Protein AF-A0A4R3ASU5-F1 (afdb_monomer)

Nearest PDB structures (foldseek):
  4d4z-assembly1_A  TM=3.242E-01  e=2.113E-02  Homo sapiens
  8jkt-assembly1_A  TM=4.543E-01  e=3.218E+00  Felis catus
  8uhe-assembly1_J  TM=1.693E-01  e=6.597E+00  Synechococcus sp. PCC 7335

Secondary structure (DSSP, 8-state):
----HHHHHHHHHHHHH-SS--HHHHHHHHHHHHHHHHHHHHHTHHHHHHHHHTT---SSHHHHHH--S--TTHHHHHHHHTTS---HHHHHHHHHHT-SGGGTTTSHHHHHHHHHHS-TT-HHHHHHHHHHHHHH--GGGHHHHHHHHH-GGGGGGGHHHHHHGGG---HHHHHHHHHGGG-TTTHHHHHHHHHHHT-STTHHHHHHGGG-SSHHHHHHHHHHHHHHH-

pLDDT: mean 96.99, std 2.67, range [71.12, 98.88]

Foldseek 3Di:
DPDALVRLVVLLVVLVPDPDADPVSVVVNVVSVVVNVVNLLVQCVVLCVVCVVVPNHDSALLVLLVDPDDDLVSLVSLLVCCVDDHDLVNNLSSLSSLLALSCAPPCLVVLLVVLVVDDLVPLVSLLSSLNSCLNHPDQVCCVSLLVLLPPCSSFLSNQSSLLSLLVYPDPVNLVSLLVCCVPPRRVLSSLQSCLSNLPPVNQVVLVVQCPPPDPSSVVSSVSSNVSNVD

Mean predicted aligned error: 3.32 Å

Radius of gyration: 20.62 Å; Cα contacts (8 Å, |Δi|>4): 270; chains: 1; bounding box: 46×42×56 Å

Structure (mmCIF, N/CA/C/O backbone):
data_AF-A0A4R3ASU5-F1
#
_entry.id   AF-A0A4R3ASU5-F1
#
loop_
_atom_site.group_PDB
_atom_site.id
_atom_site.type_symbol
_atom_site.label_atom_id
_atom_site.label_alt_id
_atom_site.label_comp_id
_atom_site.label_asym_id
_atom_site.label_entity_id
_atom_site.label_seq_id
_atom_site.pdbx_PDB_ins_code
_atom_site.Cartn_x
_atom_site.Cartn_y
_atom_site.Cartn_z
_atom_site.occupancy
_atom_site.B_iso_or_equiv
_atom_site.auth_seq_id
_atom_site.auth_comp_id
_atom_site.auth_asym_id
_atom_site.auth_atom_id
_atom_site.pdbx_PDB_model_num
ATOM 1 N N . MET A 1 1 ? -17.556 8.267 27.666 1.00 71.12 1 MET A N 1
ATOM 2 C CA . MET A 1 1 ? -17.741 9.369 26.694 1.00 71.12 1 MET A CA 1
ATOM 3 C C . MET A 1 1 ? -18.770 8.931 25.672 1.00 71.12 1 MET A C 1
ATOM 5 O O . MET A 1 1 ? -18.729 7.770 25.297 1.00 71.12 1 MET A O 1
ATOM 9 N N . ASN A 1 2 ? -19.677 9.818 25.261 1.00 84.94 2 ASN A N 1
ATOM 10 C CA . ASN A 1 2 ? -20.643 9.545 24.195 1.00 84.94 2 ASN A CA 1
ATOM 11 C C . ASN A 1 2 ? -20.177 10.255 22.916 1.00 84.94 2 ASN A C 1
ATOM 13 O O . ASN A 1 2 ? -20.694 11.314 22.583 1.00 84.94 2 ASN A O 1
ATOM 17 N N . LEU A 1 3 ? -19.108 9.738 22.309 1.00 92.19 3 LEU A N 1
ATOM 18 C CA . LEU A 1 3 ? -18.536 10.234 21.055 1.00 92.19 3 LEU A CA 1
ATOM 19 C C . LEU A 1 3 ? -18.593 9.099 20.037 1.00 92.19 3 LEU A C 1
ATOM 21 O O . LEU A 1 3 ? -18.323 7.952 20.399 1.00 92.19 3 LEU A O 1
ATOM 25 N N . ASN A 1 4 ? -18.926 9.409 18.788 1.00 93.88 4 ASN A N 1
ATOM 26 C CA . ASN A 1 4 ? -18.855 8.436 17.703 1.00 93.88 4 ASN A CA 1
ATOM 27 C C . ASN A 1 4 ? -17.401 8.221 17.237 1.00 93.88 4 ASN A C 1
ATOM 29 O O . ASN A 1 4 ? -16.480 8.938 17.635 1.00 93.88 4 ASN A O 1
ATOM 33 N N . ILE A 1 5 ? -17.191 7.229 16.371 1.00 95.31 5 ILE A N 1
ATOM 34 C CA . ILE A 1 5 ? -15.858 6.829 15.904 1.00 95.31 5 ILE A CA 1
ATOM 35 C C . ILE A 1 5 ? -15.082 7.967 15.218 1.00 95.31 5 ILE A C 1
ATOM 37 O O . ILE A 1 5 ? -13.875 8.099 15.424 1.00 95.31 5 ILE A O 1
ATOM 41 N N . HIS A 1 6 ? -15.768 8.830 14.461 1.00 94.06 6 HIS A N 1
ATOM 42 C CA . HIS A 1 6 ? -15.150 9.963 13.774 1.00 94.06 6 HIS A CA 1
ATOM 43 C C . HIS A 1 6 ? -14.724 11.049 14.769 1.00 94.06 6 HIS A C 1
ATOM 45 O O . HIS A 1 6 ? -13.584 11.508 14.732 1.00 94.06 6 HIS A O 1
ATOM 51 N N . GLU A 1 7 ? -15.597 11.398 15.714 1.00 96.12 7 GLU A N 1
ATOM 52 C CA . GLU A 1 7 ? -15.299 12.366 16.777 1.00 96.12 7 GLU A CA 1
ATOM 53 C C . GLU A 1 7 ? -14.137 11.898 17.664 1.00 96.12 7 GLU A C 1
ATOM 55 O O . GLU A 1 7 ? -13.258 12.687 18.020 1.00 96.12 7 GLU A O 1
ATOM 60 N N . LEU A 1 8 ? -14.098 10.601 17.989 1.00 96.94 8 LEU A N 1
ATOM 61 C CA . LEU A 1 8 ? -12.991 9.985 18.718 1.00 96.94 8 LEU A CA 1
ATOM 62 C C . LEU A 1 8 ? -11.677 10.082 17.933 1.00 96.94 8 LEU A C 1
ATOM 64 O O . LEU A 1 8 ? -10.653 10.442 18.514 1.00 96.94 8 LEU A O 1
ATOM 68 N N . ASN A 1 9 ? -11.696 9.800 16.626 1.00 95.69 9 ASN A N 1
ATOM 69 C CA . ASN A 1 9 ? -10.514 9.871 15.766 1.00 95.69 9 ASN A CA 1
ATOM 70 C C . ASN A 1 9 ? -9.975 11.304 15.642 1.00 95.69 9 ASN A C 1
ATOM 72 O O . ASN A 1 9 ? -8.773 11.519 15.799 1.00 95.69 9 ASN A O 1
ATOM 76 N N . GLU A 1 10 ? -10.840 12.295 15.419 1.00 95.31 10 GLU A N 1
ATOM 77 C CA . GLU A 1 10 ? -10.415 13.697 15.305 1.00 95.31 10 GLU A CA 1
ATOM 78 C C . GLU A 1 10 ? -9.870 14.237 16.631 1.00 95.31 10 GLU A C 1
ATOM 80 O O . GLU A 1 10 ? -8.793 14.837 16.663 1.00 95.31 10 GLU A O 1
ATOM 85 N N . LYS A 1 11 ? -10.519 13.917 17.756 1.00 95.94 11 LYS A N 1
ATOM 86 C CA . LYS A 1 11 ? -10.005 14.282 19.082 1.00 95.94 11 LYS A CA 1
ATOM 87 C C . LYS A 1 11 ? -8.681 13.585 19.402 1.00 95.94 11 LYS A C 1
ATOM 89 O O . LYS A 1 11 ? -7.790 14.186 20.003 1.00 95.94 11 LYS A O 1
ATOM 94 N N . PHE A 1 12 ? -8.515 12.330 18.982 1.00 96.19 12 PHE A N 1
ATOM 95 C CA . PHE A 1 12 ? -7.239 11.631 19.107 1.00 96.19 12 PHE A CA 1
ATOM 96 C C . PHE A 1 12 ? -6.143 12.333 18.295 1.00 96.19 12 PHE A C 1
ATOM 98 O O . PHE A 1 12 ? -5.062 12.580 18.830 1.00 96.19 12 PHE A O 1
ATOM 105 N N . LYS A 1 13 ? -6.425 12.714 17.039 1.00 94.12 13 LYS A N 1
ATOM 106 C CA . LYS A 1 13 ? -5.499 13.456 16.160 1.00 94.12 13 LYS A CA 1
ATOM 107 C C . LYS A 1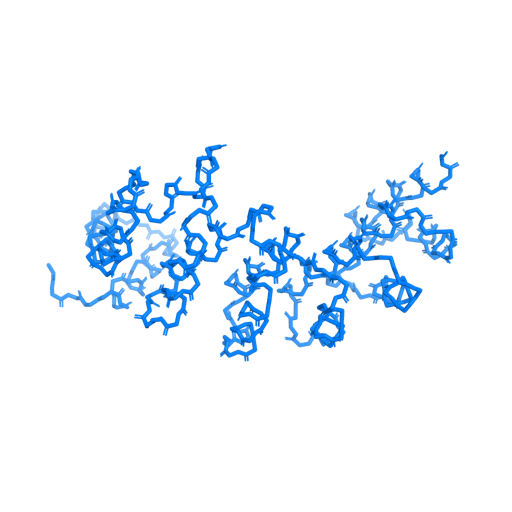 13 ? -5.073 14.800 16.760 1.00 94.12 13 LYS A C 1
ATOM 109 O O . LYS A 1 13 ? -3.885 15.131 16.752 1.00 94.12 13 LYS A O 1
ATOM 114 N N . GLU A 1 14 ? -6.013 15.553 17.320 1.00 95.38 14 GLU A N 1
ATOM 115 C CA . GLU A 1 14 ? -5.724 16.811 18.017 1.00 95.38 14 GLU A CA 1
ATOM 116 C C . GLU A 1 14 ? -4.757 16.583 19.191 1.00 95.38 14 GLU A C 1
ATOM 118 O O . GLU A 1 14 ? -3.711 17.229 19.295 1.00 95.38 14 GLU A O 1
ATOM 123 N N . LEU A 1 15 ? -5.047 15.594 20.041 1.00 94.69 15 LEU A N 1
ATOM 124 C CA . LEU A 1 15 ? -4.223 15.293 21.211 1.00 94.69 15 LEU A CA 1
ATOM 125 C C . LEU A 1 15 ? -2.828 14.785 20.835 1.00 94.69 15 LEU A C 1
ATOM 127 O O . LEU A 1 15 ? -1.856 15.151 21.497 1.00 94.69 15 LEU A O 1
ATOM 131 N N . ILE A 1 16 ? -2.678 13.970 19.784 1.00 94.19 16 ILE A N 1
ATOM 132 C CA . ILE A 1 16 ? -1.352 13.467 19.386 1.00 94.19 16 ILE A CA 1
ATOM 133 C C . ILE A 1 16 ? -0.458 14.562 18.798 1.00 94.19 16 ILE A C 1
ATOM 135 O O . ILE A 1 16 ? 0.752 14.500 19.009 1.00 94.19 16 ILE A O 1
ATOM 139 N N . THR A 1 17 ? -1.041 15.551 18.115 1.00 94.19 17 THR A N 1
ATOM 140 C CA . THR A 1 17 ? -0.312 16.639 17.437 1.00 94.19 17 THR A CA 1
ATOM 141 C C . THR A 1 17 ? 0.020 17.818 18.352 1.00 94.19 17 THR A C 1
ATOM 143 O O . THR A 1 17 ? 0.814 18.682 17.976 1.00 94.19 17 THR A O 1
ATOM 146 N N . LYS A 1 18 ? -0.530 17.845 19.571 1.00 94.19 18 LYS A N 1
ATOM 147 C CA . LYS A 1 18 ? -0.266 18.897 20.553 1.00 94.19 18 LYS A CA 1
ATOM 148 C C . LYS A 1 18 ? 1.236 18.972 20.906 1.00 94.19 18 LYS A C 1
ATOM 150 O O . LYS A 1 18 ? 1.802 17.955 21.317 1.00 94.19 18 LYS A O 1
ATOM 155 N N . PRO A 1 19 ? 1.882 20.155 20.813 1.00 92.62 19 PRO A N 1
ATOM 156 C CA . PRO A 1 19 ? 3.329 20.294 21.016 1.00 92.62 19 PRO A CA 1
ATOM 157 C C . PRO A 1 19 ? 3.769 20.059 22.468 1.00 92.62 19 PRO A C 1
ATOM 159 O O . PRO A 1 19 ? 4.869 19.570 22.707 1.00 92.62 19 PRO A O 1
ATOM 162 N N . PHE A 1 20 ? 2.904 20.373 23.437 1.00 94.25 20 PHE A N 1
ATOM 163 C CA . PHE A 1 20 ? 3.135 20.147 24.863 1.00 94.25 20 PHE A CA 1
ATOM 164 C C . PHE A 1 20 ? 1.903 19.491 25.484 1.00 94.25 20 PHE A C 1
ATOM 166 O O . PHE A 1 20 ? 0.784 19.964 25.276 1.00 94.25 20 PHE A O 1
ATOM 173 N N . LYS A 1 21 ? 2.109 18.415 26.250 1.00 94.94 21 LYS A N 1
ATOM 174 C CA . LYS A 1 21 ? 1.036 17.638 26.882 1.00 94.94 21 LYS A CA 1
ATOM 175 C C . LYS A 1 21 ? 1.197 17.659 28.394 1.00 94.94 21 LYS A C 1
ATOM 177 O O . LYS A 1 21 ? 2.248 17.287 28.910 1.00 94.94 21 LYS A O 1
ATOM 182 N N . SER A 1 22 ? 0.152 18.099 29.080 1.00 96.38 22 SER A N 1
ATOM 183 C CA . SER A 1 22 ? 0.004 17.949 30.527 1.00 96.38 22 SER A CA 1
ATOM 184 C C . SER A 1 22 ? -0.265 16.488 30.907 1.00 96.38 22 SER A C 1
ATOM 186 O O . SER A 1 22 ? -0.563 15.646 30.056 1.00 96.38 22 SER A O 1
ATOM 188 N N . THR A 1 23 ? -0.198 16.179 32.200 1.00 96.56 23 THR A N 1
ATOM 189 C CA . THR A 1 23 ? -0.602 14.867 32.726 1.00 96.56 23 THR A CA 1
ATOM 190 C C . THR A 1 23 ? -2.070 14.569 32.405 1.00 96.56 23 THR A C 1
ATOM 192 O O . THR A 1 23 ? -2.417 13.433 32.085 1.00 96.56 23 THR A O 1
ATOM 195 N N . GLU A 1 24 ? -2.932 15.584 32.453 1.00 96.50 24 GLU A N 1
ATOM 196 C CA . GLU A 1 24 ? -4.348 15.499 32.096 1.00 96.50 24 GLU A CA 1
ATOM 197 C C . GLU A 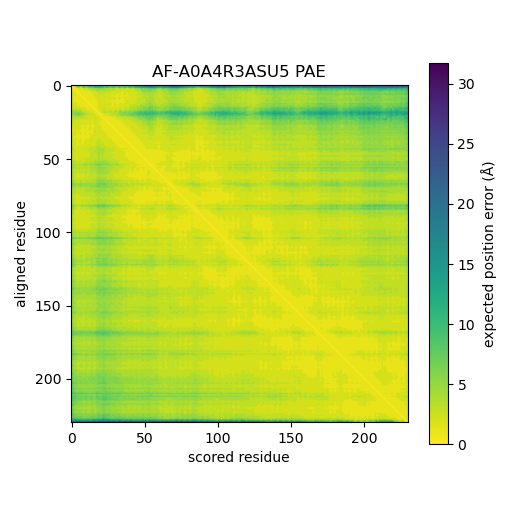1 24 ? -4.533 15.209 30.601 1.00 96.50 24 GLU A C 1
ATOM 199 O O . GLU A 1 24 ? -5.336 14.347 30.249 1.00 96.50 24 GLU A O 1
ATOM 204 N N . ASP A 1 25 ? -3.748 15.852 29.728 1.00 96.19 25 ASP A N 1
ATOM 205 C CA . ASP A 1 25 ? -3.775 15.576 28.284 1.00 96.19 25 ASP A CA 1
ATOM 206 C C . ASP A 1 25 ? -3.391 14.124 27.985 1.00 96.19 25 ASP A C 1
ATOM 208 O O . ASP A 1 25 ? -4.018 13.485 27.145 1.00 96.19 25 ASP A O 1
ATOM 212 N N . LEU A 1 26 ? -2.375 13.587 28.670 1.00 96.31 26 LEU A N 1
ATOM 213 C CA . LEU A 1 26 ? -1.937 12.200 28.485 1.00 96.31 26 LEU A CA 1
ATOM 214 C C . LEU A 1 26 ? -3.003 11.199 28.945 1.00 96.31 26 LEU A C 1
ATOM 216 O O . LEU A 1 26 ? -3.247 10.212 28.252 1.00 96.31 26 LEU A O 1
ATOM 220 N N . LYS A 1 27 ? -3.666 11.469 30.076 1.00 97.06 27 LYS A N 1
ATOM 221 C CA . LYS A 1 27 ? -4.794 10.654 30.555 1.00 97.06 27 LYS A CA 1
ATOM 222 C C . LYS A 1 27 ? -5.953 10.682 29.565 1.00 97.06 27 LYS A C 1
ATOM 224 O O . LYS A 1 27 ? -6.434 9.627 29.167 1.00 97.06 27 LYS A O 1
ATOM 229 N N . LEU A 1 28 ? -6.346 11.871 29.105 1.00 96.12 28 LEU A N 1
ATOM 230 C CA . LEU A 1 28 ? -7.417 12.016 28.121 1.00 96.12 28 LEU A CA 1
ATOM 231 C C . LEU A 1 28 ? -7.058 11.347 26.788 1.00 96.12 28 LEU A C 1
ATOM 233 O O . LEU A 1 28 ? -7.910 10.711 26.175 1.00 96.12 28 LEU A O 1
ATOM 237 N N . GLN A 1 29 ? -5.807 11.465 26.337 1.00 96.25 29 GLN A N 1
ATOM 238 C CA . GLN A 1 29 ? -5.330 10.794 25.127 1.00 96.25 29 GLN A CA 1
ATOM 239 C C . GLN A 1 29 ? -5.490 9.275 25.244 1.00 96.25 29 GLN A C 1
ATOM 241 O O . GLN A 1 29 ? -5.939 8.643 24.290 1.00 96.25 29 GLN A O 1
ATOM 246 N N . GLU A 1 30 ? -5.154 8.698 26.397 1.00 97.19 30 GLU A N 1
ATOM 247 C CA . GLU A 1 30 ? -5.302 7.265 26.646 1.00 97.19 30 GLU A CA 1
ATOM 248 C C . GLU A 1 30 ? -6.775 6.836 26.716 1.00 97.19 30 GLU A C 1
ATOM 250 O O . GLU A 1 30 ? -7.162 5.857 26.080 1.00 97.19 30 GLU A O 1
ATOM 255 N N . GLU A 1 31 ? -7.628 7.603 27.399 1.00 97.19 31 GLU A N 1
ATOM 256 C CA . GLU A 1 31 ? -9.074 7.347 27.444 1.00 97.19 31 GLU A CA 1
ATOM 257 C C . GLU A 1 31 ? -9.710 7.388 26.046 1.00 97.19 31 GLU A C 1
ATOM 259 O O . GLU A 1 31 ? -10.517 6.522 25.697 1.00 97.19 31 GLU A O 1
ATOM 264 N N . ILE A 1 32 ? -9.327 8.372 25.224 1.00 97.62 32 ILE A N 1
ATOM 265 C CA . ILE A 1 32 ? -9.785 8.495 23.836 1.00 97.62 32 ILE A CA 1
ATOM 266 C C . ILE A 1 32 ? -9.250 7.342 22.985 1.00 97.62 32 ILE A C 1
ATOM 268 O O . ILE A 1 32 ? -10.010 6.791 22.193 1.00 97.62 32 ILE A O 1
ATOM 272 N N . ARG A 1 33 ? -7.984 6.939 23.159 1.00 96.56 33 ARG A N 1
ATOM 273 C CA . ARG A 1 33 ? -7.395 5.793 22.449 1.00 96.56 33 ARG A CA 1
ATOM 274 C C . ARG A 1 33 ? -8.192 4.517 22.713 1.00 96.56 33 ARG A C 1
ATOM 276 O O . ARG A 1 33 ? -8.575 3.844 21.762 1.00 96.56 33 ARG A O 1
ATOM 283 N N . ILE A 1 34 ? -8.477 4.219 23.982 1.00 97.19 34 ILE A N 1
ATOM 284 C CA . ILE A 1 34 ? -9.240 3.030 24.390 1.00 97.19 34 ILE A CA 1
ATOM 285 C C . ILE A 1 34 ? -10.662 3.076 23.816 1.00 97.19 34 ILE A C 1
ATOM 287 O O . ILE A 1 34 ? -11.144 2.081 23.276 1.00 97.19 34 ILE A O 1
ATOM 291 N N . ALA A 1 35 ? -11.338 4.227 23.898 1.00 97.31 35 ALA A N 1
ATOM 292 C CA . ALA A 1 35 ? -12.684 4.384 23.349 1.00 97.31 35 ALA A CA 1
ATOM 293 C C . ALA A 1 35 ? -12.714 4.244 21.815 1.00 97.31 35 ALA A C 1
ATOM 295 O O . ALA A 1 35 ? -13.629 3.619 21.272 1.00 97.31 35 ALA A O 1
ATOM 296 N N . LEU A 1 36 ? -11.710 4.789 21.120 1.00 97.12 36 LEU A N 1
ATOM 297 C CA . LEU A 1 36 ? -11.561 4.669 19.670 1.00 97.12 36 LEU A CA 1
ATOM 298 C C . LEU A 1 36 ? -11.307 3.216 19.258 1.00 97.12 36 LEU A C 1
ATOM 300 O O . LEU A 1 36 ? -11.957 2.726 18.342 1.00 97.12 36 LEU A O 1
ATOM 304 N N . GLU A 1 37 ? -10.408 2.514 19.949 1.00 96.44 37 GLU A N 1
ATOM 305 C CA . GLU A 1 37 ? -10.132 1.093 19.702 1.00 96.44 37 GLU A CA 1
ATOM 306 C C . GLU A 1 37 ? -11.364 0.221 19.925 1.00 96.44 37 GLU A C 1
ATOM 308 O O . GLU A 1 37 ? -11.654 -0.641 19.098 1.00 96.44 37 GLU A O 1
ATOM 313 N N . LYS A 1 38 ? -12.135 0.487 20.985 1.00 96.94 38 LYS A N 1
ATOM 314 C CA . LYS A 1 38 ? -13.409 -0.198 21.221 1.00 96.94 38 LYS A CA 1
ATOM 315 C C . LYS A 1 38 ? -14.397 0.044 20.078 1.00 96.94 38 LYS A C 1
ATOM 317 O O . LYS A 1 38 ? -14.974 -0.911 19.577 1.00 96.94 38 LYS A O 1
ATOM 322 N N . SER A 1 39 ? -14.543 1.295 19.638 1.00 97.44 39 SER A N 1
ATOM 323 C CA . SER A 1 39 ? -15.470 1.656 18.554 1.00 97.44 39 SER A CA 1
ATOM 324 C C . SER A 1 39 ? -15.068 1.019 17.220 1.00 97.44 39 SER A C 1
ATOM 326 O O . SER A 1 39 ? -15.920 0.512 16.500 1.00 97.44 39 SER A O 1
ATOM 328 N N . LEU A 1 40 ? -13.767 0.992 16.906 1.00 97.50 40 LEU A N 1
ATOM 329 C CA . LEU A 1 40 ? -13.233 0.305 15.724 1.00 97.50 40 LEU A CA 1
ATOM 330 C C . LEU A 1 40 ? -13.489 -1.204 15.777 1.00 97.50 40 LEU A C 1
ATOM 332 O O . LEU A 1 40 ? -13.857 -1.784 14.761 1.00 97.50 40 LEU A O 1
ATOM 336 N N . SER A 1 41 ? -13.311 -1.818 16.951 1.00 97.44 41 SER A N 1
ATOM 337 C CA . SER A 1 41 ? -13.549 -3.248 17.164 1.00 97.44 41 SER A CA 1
ATOM 338 C C . SER A 1 41 ? -15.030 -3.616 17.033 1.00 97.44 41 SER A C 1
ATOM 340 O O . SER A 1 41 ? -15.352 -4.641 16.440 1.00 97.44 41 SER A O 1
ATOM 342 N N . GLU A 1 42 ? -15.930 -2.777 17.551 1.00 97.50 42 GLU A N 1
ATOM 343 C CA . GLU A 1 42 ? -17.381 -2.941 17.392 1.00 97.50 42 GLU A CA 1
ATOM 344 C C . GLU A 1 42 ? -17.807 -2.816 15.926 1.00 97.50 42 GLU A C 1
ATOM 346 O O . GLU A 1 42 ? -18.635 -3.596 15.460 1.00 97.50 42 GLU A O 1
ATOM 351 N N . GLU A 1 43 ? -17.213 -1.876 15.189 1.00 97.81 43 GLU A N 1
ATOM 352 C CA . GLU A 1 43 ? -17.492 -1.669 13.769 1.00 97.81 43 GLU A CA 1
ATOM 353 C C . GLU A 1 43 ? -17.045 -2.872 12.911 1.00 97.81 43 GLU A C 1
ATOM 355 O O . GLU A 1 43 ? -17.805 -3.342 12.064 1.00 97.81 43 GLU A O 1
ATOM 360 N N . GLU A 1 44 ? -15.848 -3.427 13.148 1.00 97.88 44 GLU A N 1
ATOM 361 C CA . GLU A 1 44 ? -15.342 -4.588 12.392 1.00 97.88 44 GLU A CA 1
ATOM 362 C C . GLU A 1 44 ? -15.874 -5.948 12.889 1.00 97.88 44 GLU A C 1
ATOM 364 O O . GLU A 1 44 ? -15.499 -6.990 12.348 1.00 97.88 44 GLU A O 1
ATOM 369 N N . ALA A 1 45 ? -16.754 -5.972 13.897 1.00 98.31 45 ALA A N 1
ATOM 370 C CA . ALA A 1 45 ? -17.213 -7.206 14.537 1.00 98.31 45 ALA A CA 1
ATOM 371 C C . ALA A 1 45 ? -17.852 -8.199 13.552 1.00 98.31 45 ALA A C 1
ATOM 373 O O . ALA A 1 45 ? -17.641 -9.405 13.665 1.00 98.31 45 ALA A O 1
ATOM 374 N N . GLU A 1 46 ? -18.604 -7.705 12.565 1.00 98.50 46 GLU A N 1
ATOM 375 C CA . GLU A 1 46 ? -19.196 -8.548 11.520 1.00 98.50 46 GLU A CA 1
ATOM 376 C C . GLU A 1 46 ? -18.113 -9.244 10.679 1.00 98.50 46 GLU A C 1
ATOM 378 O O . GLU A 1 46 ? -18.158 -10.458 10.517 1.00 98.50 46 GLU A O 1
ATOM 383 N N . LEU A 1 47 ? -17.080 -8.509 10.243 1.00 98.69 47 LEU A N 1
ATOM 384 C CA . LEU A 1 47 ? -15.948 -9.067 9.490 1.00 98.69 47 LEU A CA 1
ATOM 385 C C . LEU A 1 47 ? -15.224 -10.152 10.289 1.00 98.69 47 LEU A C 1
ATOM 387 O O . LEU A 1 47 ? -14.890 -11.219 9.769 1.00 98.69 47 LEU A O 1
ATOM 391 N N . VAL A 1 48 ? -14.971 -9.870 11.567 1.00 98.75 48 VAL A N 1
ATOM 392 C CA . VAL A 1 48 ? -14.316 -10.811 12.478 1.00 98.75 48 VAL A CA 1
ATOM 393 C C . VAL A 1 48 ? -15.164 -12.073 12.646 1.00 98.75 48 VAL A C 1
ATOM 395 O O . VAL A 1 48 ? -14.617 -13.176 12.629 1.00 98.75 48 VAL A O 1
ATOM 398 N N . ASN A 1 49 ? -16.486 -11.945 12.771 1.00 98.69 49 ASN A N 1
ATOM 399 C CA . ASN A 1 49 ? -17.391 -13.089 12.876 1.00 98.69 49 ASN A CA 1
ATOM 400 C C . ASN A 1 49 ? -17.417 -13.925 11.591 1.00 98.69 49 ASN A C 1
ATOM 402 O O . ASN A 1 49 ? -17.293 -15.150 11.671 1.00 98.69 49 ASN A O 1
ATOM 406 N N . ASP A 1 50 ? -17.495 -13.284 10.426 1.00 98.69 50 ASP A N 1
ATOM 407 C CA . ASP A 1 50 ? -17.523 -13.965 9.130 1.00 98.69 50 ASP A CA 1
ATOM 408 C C . ASP A 1 50 ? -16.238 -14.769 8.898 1.00 98.69 50 ASP A C 1
ATOM 410 O O . ASP A 1 50 ? -16.293 -15.957 8.568 1.00 98.69 50 ASP A O 1
ATOM 414 N N . LEU A 1 51 ? -15.072 -14.186 9.192 1.00 98.69 51 LEU A N 1
ATOM 415 C CA . LEU A 1 51 ? -13.786 -14.886 9.109 1.00 98.69 51 LEU A CA 1
ATOM 416 C C . LEU A 1 51 ? -13.669 -16.023 10.141 1.00 98.69 51 LEU A C 1
ATOM 418 O O . LEU A 1 51 ? -13.228 -17.129 9.810 1.00 98.69 51 LEU A O 1
ATOM 422 N N . ASN A 1 52 ? -14.128 -15.803 11.375 1.00 98.50 52 ASN A N 1
ATOM 423 C CA . ASN A 1 52 ? -14.127 -16.835 12.414 1.00 98.50 52 ASN A CA 1
ATOM 424 C C . ASN A 1 52 ? -15.034 -18.027 12.076 1.00 98.50 52 ASN A C 1
ATOM 426 O O . ASN A 1 52 ? -14.706 -19.159 12.470 1.00 98.50 52 ASN A O 1
ATOM 430 N N . SER A 1 53 ? -16.141 -17.780 11.365 1.00 98.38 53 SER A N 1
ATOM 431 C CA . SER A 1 53 ? -17.121 -18.791 10.951 1.00 98.38 53 SER A CA 1
ATOM 432 C C . SER A 1 53 ? -16.544 -19.796 9.949 1.00 98.38 53 SER A C 1
ATOM 434 O O . SER A 1 53 ? -16.875 -20.980 10.015 1.00 98.38 53 SER A O 1
ATOM 436 N N . ILE A 1 54 ? -15.597 -19.362 9.108 1.00 98.12 54 ILE A N 1
ATOM 437 C CA . ILE A 1 54 ? -14.859 -20.223 8.170 1.00 98.12 54 ILE A CA 1
ATOM 438 C C . ILE A 1 54 ? -13.558 -20.787 8.767 1.00 98.12 54 ILE A C 1
ATOM 440 O O . ILE A 1 54 ? -12.739 -21.368 8.060 1.00 98.12 54 ILE A O 1
ATOM 444 N N . GLY A 1 55 ? -13.356 -20.633 10.080 1.00 97.75 55 GLY A N 1
ATOM 445 C CA . GLY A 1 55 ? -12.226 -21.212 10.810 1.00 97.75 55 GLY A CA 1
ATOM 446 C C . GLY A 1 55 ? -10.981 -20.326 10.913 1.00 97.75 55 GLY A C 1
ATOM 447 O O . GLY A 1 55 ? -10.008 -20.753 11.532 1.00 97.75 55 GLY A O 1
ATOM 448 N N . ILE A 1 56 ? -11.005 -19.096 10.392 1.00 98.19 56 ILE A N 1
ATOM 449 C CA . ILE A 1 56 ? -9.879 -18.154 10.467 1.00 98.19 56 ILE A CA 1
ATOM 450 C C . ILE A 1 56 ? -9.965 -17.381 11.784 1.00 98.19 56 ILE A C 1
ATOM 452 O O . ILE A 1 56 ? -10.780 -16.475 11.936 1.00 98.19 56 ILE A O 1
ATOM 456 N N . LYS A 1 57 ? -9.142 -17.773 12.764 1.00 97.31 57 LYS A N 1
ATOM 457 C CA . LYS A 1 57 ? -9.221 -17.258 14.138 1.00 97.31 57 LYS A CA 1
ATOM 458 C C . LYS A 1 57 ? -8.496 -15.927 14.298 1.00 97.31 57 LYS A C 1
ATOM 460 O O . LYS A 1 57 ? -7.275 -15.897 14.419 1.00 97.31 57 LYS A O 1
ATOM 465 N N . ILE A 1 58 ? -9.263 -14.840 14.328 1.00 98.06 58 ILE A N 1
ATOM 466 C CA . ILE A 1 58 ? -8.766 -13.472 14.515 1.00 98.06 58 ILE A CA 1
ATOM 467 C C . ILE A 1 58 ? -9.623 -12.705 15.523 1.00 98.06 58 ILE A C 1
ATOM 469 O O . ILE A 1 58 ? -10.799 -13.024 15.713 1.00 98.06 58 ILE A O 1
ATOM 473 N N . ASN A 1 59 ? -9.035 -11.675 16.135 1.00 97.62 59 ASN A N 1
ATOM 474 C CA . ASN A 1 59 ? -9.756 -10.706 16.969 1.00 97.62 59 ASN A CA 1
ATOM 475 C C . ASN A 1 59 ? -9.937 -9.353 16.263 1.00 97.62 59 ASN A C 1
ATOM 477 O O . ASN A 1 59 ? -10.755 -8.546 16.686 1.00 97.62 59 ASN A O 1
ATOM 481 N N . SER A 1 60 ? -9.154 -9.103 15.213 1.00 98.19 60 SER A N 1
ATOM 482 C CA . SER A 1 60 ? -9.204 -7.905 14.375 1.00 98.19 60 SER A CA 1
ATOM 483 C C . SER A 1 60 ? -8.661 -8.236 12.989 1.00 98.19 60 SER A C 1
ATOM 485 O O . SER A 1 60 ? -7.781 -9.096 12.863 1.00 98.19 60 SER A O 1
ATOM 487 N N . VAL A 1 61 ? -9.095 -7.524 11.944 1.00 98.25 61 VAL A N 1
ATOM 488 C CA . VAL A 1 61 ? -8.521 -7.679 10.594 1.00 98.25 61 VAL A CA 1
ATOM 489 C C . VAL A 1 61 ? -7.002 -7.456 10.582 1.00 98.25 61 VAL A C 1
ATOM 491 O O . VAL A 1 61 ? -6.274 -8.067 9.797 1.00 98.25 61 VAL A O 1
ATOM 494 N N . TRP A 1 62 ? -6.487 -6.642 11.509 1.00 98.38 62 TRP A N 1
ATOM 495 C CA . TRP A 1 62 ? -5.055 -6.387 11.662 1.00 98.38 62 TRP A CA 1
ATOM 496 C C . TRP A 1 62 ? -4.250 -7.635 12.046 1.00 98.38 62 TRP A C 1
ATOM 498 O O . TRP A 1 62 ? -3.038 -7.664 11.822 1.00 98.38 62 TRP A O 1
ATOM 508 N N . ASP A 1 63 ? -4.880 -8.683 12.579 1.00 98.50 63 ASP A N 1
ATOM 509 C CA . ASP A 1 63 ? -4.217 -9.965 12.829 1.00 98.50 63 ASP A CA 1
ATOM 510 C C . ASP A 1 63 ? -3.801 -10.650 11.516 1.00 98.50 63 ASP A C 1
ATOM 512 O O . ASP A 1 63 ? -2.696 -11.191 11.440 1.00 98.50 63 ASP A O 1
ATOM 516 N N . LEU A 1 64 ? -4.592 -10.507 10.443 1.00 98.31 64 LEU A N 1
ATOM 517 C CA . LEU A 1 64 ? -4.226 -10.982 9.100 1.00 98.31 64 LEU A CA 1
ATOM 518 C C . LEU A 1 64 ? -3.041 -10.210 8.501 1.00 98.31 64 LEU A C 1
ATOM 520 O O . LEU A 1 64 ? -2.255 -10.766 7.736 1.00 98.31 64 LEU A O 1
ATOM 524 N N . VAL A 1 65 ? -2.880 -8.936 8.863 1.00 97.75 65 VAL A N 1
ATOM 525 C CA . VAL A 1 65 ? -1.751 -8.103 8.409 1.00 97.75 65 VAL A CA 1
ATOM 526 C C . VAL A 1 65 ? -0.442 -8.510 9.096 1.00 97.75 65 VAL A C 1
ATOM 528 O O . VAL A 1 65 ? 0.635 -8.373 8.516 1.00 97.75 65 VAL A O 1
ATOM 531 N N . LYS A 1 66 ? -0.522 -8.998 10.340 1.00 97.69 66 LYS A N 1
ATOM 532 C CA . LYS A 1 66 ? 0.640 -9.373 11.163 1.00 97.69 66 LYS A CA 1
ATOM 533 C C . LYS A 1 66 ? 1.042 -10.843 11.023 1.00 97.69 66 LYS A C 1
ATOM 535 O O . LYS A 1 66 ? 2.149 -11.200 11.424 1.00 97.69 66 LYS A O 1
ATOM 540 N N . THR A 1 67 ? 0.153 -11.699 10.527 1.00 96.50 67 THR A N 1
ATOM 541 C CA . THR A 1 67 ? 0.406 -13.141 10.445 1.00 96.50 67 THR A CA 1
ATOM 542 C C . THR A 1 67 ? 1.281 -13.521 9.247 1.00 96.50 67 THR A C 1
ATOM 544 O O . THR A 1 67 ? 1.308 -12.843 8.223 1.00 96.50 67 THR A O 1
ATOM 547 N N . ASN A 1 68 ? 1.978 -14.651 9.378 1.00 94.31 68 ASN A N 1
ATOM 548 C CA . ASN A 1 68 ? 2.652 -15.330 8.267 1.00 94.31 68 ASN A CA 1
ATOM 549 C C . ASN A 1 68 ? 1.830 -16.514 7.723 1.00 94.31 68 ASN A C 1
ATOM 551 O O . ASN A 1 68 ? 2.256 -17.175 6.772 1.00 94.31 68 ASN A O 1
ATOM 555 N N . GLU A 1 69 ? 0.685 -16.819 8.340 1.00 96.31 69 GLU A N 1
ATOM 556 C CA . GLU A 1 69 ? -0.213 -17.882 7.896 1.00 96.31 69 GLU A CA 1
ATOM 557 C C . GLU A 1 69 ? -0.940 -17.490 6.608 1.00 96.31 69 GLU A C 1
ATOM 559 O O . GLU A 1 69 ? -1.198 -16.319 6.335 1.00 96.31 69 GLU A O 1
ATOM 564 N N . ARG A 1 70 ? -1.270 -18.492 5.792 1.00 97.25 70 ARG A N 1
ATOM 565 C CA . ARG A 1 70 ? -1.990 -18.289 4.532 1.00 97.25 70 ARG A CA 1
ATOM 566 C C . ARG A 1 70 ? -3.490 -18.348 4.790 1.00 97.25 70 ARG A C 1
ATOM 568 O O . ARG A 1 70 ? -3.958 -19.290 5.416 1.00 97.25 70 ARG A O 1
ATOM 575 N N . TYR A 1 71 ? -4.233 -17.404 4.224 1.00 98.12 71 TYR A N 1
ATOM 576 C CA . TYR A 1 71 ? -5.688 -17.296 4.377 1.00 98.12 71 TYR A CA 1
ATOM 577 C C . TYR A 1 71 ? -6.400 -17.066 3.027 1.00 98.12 71 TYR A C 1
ATOM 579 O O . TYR A 1 71 ? -7.114 -16.079 2.860 1.00 98.12 71 TYR A O 1
ATOM 587 N N . PRO A 1 72 ? -6.223 -17.945 2.017 1.00 98.12 72 PRO A N 1
ATOM 588 C CA . PRO A 1 72 ? -6.878 -17.778 0.712 1.00 98.12 72 PRO A CA 1
ATOM 589 C C . PRO A 1 72 ? -8.398 -17.597 0.818 1.00 98.12 72 PRO A C 1
ATOM 591 O O . PRO A 1 72 ? -8.968 -16.801 0.071 1.00 98.12 72 PRO A O 1
ATOM 594 N N . ASP A 1 73 ? -9.025 -18.299 1.763 1.00 98.38 73 ASP A N 1
ATOM 595 C CA . ASP A 1 73 ? -10.476 -18.313 1.949 1.00 98.38 73 ASP A CA 1
ATOM 596 C C . ASP A 1 73 ? -11.013 -17.012 2.570 1.00 98.38 73 ASP A C 1
ATOM 598 O O . ASP A 1 73 ? -12.196 -16.717 2.438 1.00 98.38 73 ASP A O 1
ATOM 602 N N . ALA A 1 74 ? -10.150 -16.174 3.163 1.00 98.56 74 ALA A N 1
ATOM 603 C CA . ALA A 1 74 ? -10.540 -14.844 3.635 1.00 98.56 74 ALA A CA 1
ATOM 604 C C . ALA A 1 74 ? -10.756 -13.846 2.491 1.00 98.56 74 ALA A C 1
ATOM 606 O O . ALA A 1 74 ? -11.438 -12.846 2.680 1.00 98.56 74 ALA A O 1
ATOM 607 N N . ILE A 1 75 ? -10.154 -14.063 1.314 1.00 98.56 75 ILE A N 1
ATOM 608 C CA . ILE A 1 75 ? -10.111 -13.042 0.254 1.00 98.56 75 ILE A CA 1
ATOM 609 C C . ILE A 1 75 ? -11.505 -12.627 -0.225 1.00 98.56 75 ILE A C 1
ATOM 611 O O . ILE A 1 75 ? -11.729 -11.421 -0.304 1.00 98.56 75 ILE A O 1
ATOM 615 N N . PRO A 1 76 ? -12.440 -13.546 -0.541 1.00 98.44 76 PRO A N 1
ATOM 616 C CA . PRO A 1 76 ? -13.792 -13.151 -0.929 1.00 98.44 76 PRO A CA 1
ATOM 617 C C . PRO A 1 76 ? -14.484 -12.319 0.158 1.00 98.44 76 PRO A C 1
ATOM 619 O O . PRO A 1 76 ? -14.993 -11.248 -0.143 1.00 98.44 76 PRO A O 1
ATOM 622 N N . ILE A 1 77 ? -14.383 -12.741 1.425 1.00 98.69 77 ILE A N 1
ATOM 623 C CA . ILE A 1 77 ? -14.976 -12.030 2.568 1.00 98.69 77 ILE A CA 1
ATOM 624 C C . ILE A 1 77 ? -14.375 -10.624 2.699 1.00 98.69 77 ILE A C 1
ATOM 626 O O . ILE A 1 77 ? -15.102 -9.642 2.790 1.00 98.69 77 ILE A O 1
ATOM 630 N N . LEU A 1 78 ? -13.047 -10.491 2.637 1.00 98.69 78 LEU A N 1
ATOM 631 C CA . LEU A 1 78 ? -12.376 -9.188 2.685 1.00 98.69 7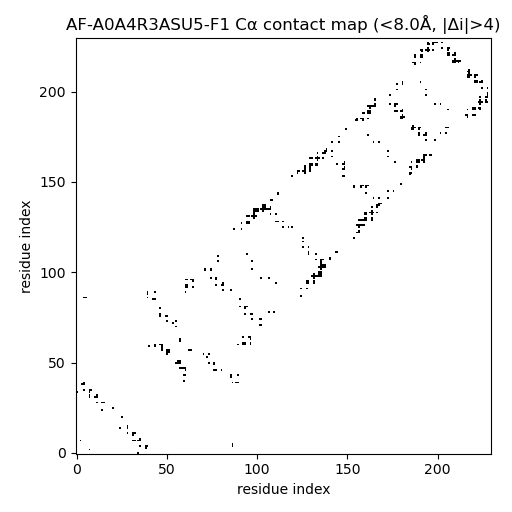8 LEU A CA 1
ATOM 632 C C . LEU A 1 78 ? -12.831 -8.266 1.540 1.00 98.69 78 LEU A C 1
ATOM 634 O O . LEU A 1 78 ? -13.019 -7.074 1.764 1.00 98.69 78 LEU A O 1
ATOM 638 N N . LEU A 1 79 ? -13.023 -8.796 0.326 1.00 98.12 79 LEU A N 1
ATOM 639 C CA . LEU A 1 79 ? -13.504 -8.015 -0.821 1.00 98.12 79 LEU A CA 1
ATOM 640 C C . LEU A 1 79 ? -14.964 -7.574 -0.667 1.00 98.12 79 LEU A C 1
ATOM 642 O O . LEU A 1 79 ? -15.281 -6.440 -1.023 1.00 98.12 79 LEU A O 1
ATOM 646 N N . ASP A 1 80 ? -15.827 -8.424 -0.113 1.00 97.88 80 ASP A N 1
ATOM 647 C CA . ASP A 1 80 ? -17.220 -8.070 0.179 1.00 97.88 80 ASP A CA 1
ATOM 648 C C . ASP A 1 80 ? -17.283 -6.976 1.256 1.00 97.88 80 ASP A C 1
ATOM 650 O O . ASP A 1 80 ? -18.001 -5.984 1.123 1.00 97.88 80 ASP A O 1
ATOM 654 N N . HIS A 1 81 ? -16.447 -7.094 2.287 1.00 97.88 81 HIS A N 1
ATOM 655 C CA . HIS A 1 81 ? -16.345 -6.110 3.361 1.00 97.88 81 HIS A CA 1
ATOM 656 C C . HIS A 1 81 ? -15.736 -4.770 2.930 1.00 97.88 81 HIS A C 1
ATOM 658 O O . HIS A 1 81 ? -16.068 -3.749 3.528 1.00 97.88 81 HIS A O 1
ATOM 664 N N . LEU A 1 82 ? -14.919 -4.718 1.870 1.00 94.75 82 LEU A N 1
ATOM 665 C CA . LEU A 1 82 ? -14.456 -3.444 1.294 1.00 94.75 82 LEU A CA 1
ATOM 666 C C . LEU A 1 82 ? -15.592 -2.580 0.721 1.00 94.75 82 LEU A C 1
ATOM 668 O O . LEU A 1 82 ? -15.372 -1.394 0.487 1.00 94.75 82 LEU A O 1
ATOM 672 N N . GLN A 1 83 ? -16.771 -3.151 0.457 1.00 91.31 83 GLN A N 1
ATOM 673 C CA . GLN A 1 83 ? -17.930 -2.411 -0.056 1.00 91.31 83 GLN A CA 1
ATOM 674 C C . GLN A 1 83 ? -18.773 -1.776 1.061 1.00 91.31 83 GLN A C 1
ATOM 676 O O . GLN A 1 83 ? -19.698 -1.018 0.770 1.00 91.31 83 GLN A O 1
ATOM 681 N N . LYS A 1 84 ? -18.476 -2.092 2.328 1.00 94.94 84 LYS A N 1
ATOM 682 C CA . LYS A 1 84 ? -19.181 -1.563 3.499 1.00 94.94 84 LYS A CA 1
ATOM 683 C C . LYS A 1 84 ? -18.604 -0.210 3.922 1.00 94.94 84 LYS A C 1
ATOM 685 O O . LYS A 1 84 ? -17.445 0.102 3.653 1.00 94.94 84 LYS A O 1
ATOM 690 N N . ASP A 1 85 ? -19.427 0.587 4.599 1.00 93.38 85 ASP A N 1
ATOM 691 C CA . ASP A 1 85 ? -19.033 1.892 5.135 1.00 93.38 85 ASP A CA 1
ATOM 692 C C . ASP A 1 85 ? -18.289 1.712 6.464 1.00 93.38 85 ASP A C 1
ATOM 694 O O . ASP A 1 85 ? -18.884 1.729 7.539 1.00 93.38 85 ASP A O 1
ATOM 698 N N . TYR A 1 86 ? -16.987 1.445 6.368 1.00 96.25 86 TYR A N 1
ATOM 699 C CA . TYR A 1 86 ? -16.095 1.344 7.518 1.00 96.25 86 TYR A CA 1
ATOM 700 C C . TYR A 1 86 ? -15.254 2.600 7.693 1.00 96.25 86 TYR A C 1
ATOM 702 O O . TYR A 1 86 ? -14.838 3.251 6.729 1.00 96.25 86 TYR A O 1
ATOM 710 N N . HIS A 1 87 ? -14.888 2.877 8.941 1.00 95.81 87 HIS A N 1
ATOM 711 C CA . HIS A 1 87 ? -13.908 3.895 9.258 1.00 95.81 87 HIS A CA 1
ATOM 712 C C . HIS A 1 87 ? -12.573 3.633 8.537 1.00 95.81 87 HIS A C 1
ATOM 714 O O . HIS A 1 87 ? -12.135 2.490 8.371 1.00 95.81 87 HIS A O 1
ATOM 720 N N . GLU A 1 88 ? -11.870 4.714 8.165 1.00 94.38 88 GLU A N 1
ATOM 721 C CA . GLU A 1 88 ? -10.651 4.685 7.333 1.00 94.38 88 GLU A CA 1
ATOM 722 C C . GLU A 1 88 ? -9.592 3.682 7.826 1.00 94.38 88 GLU A C 1
ATOM 724 O O . GLU A 1 88 ? -8.905 3.050 7.026 1.00 94.38 88 GLU A O 1
ATOM 729 N N . ARG A 1 89 ? -9.501 3.487 9.146 1.00 95.56 89 ARG A N 1
ATOM 730 C CA . ARG A 1 89 ? -8.565 2.551 9.781 1.00 95.56 89 ARG A CA 1
ATOM 731 C C . ARG A 1 89 ? -8.935 1.077 9.580 1.00 95.56 89 ARG A C 1
ATOM 733 O O . ARG A 1 89 ? -8.034 0.259 9.410 1.00 95.56 89 ARG A O 1
ATOM 740 N N . ASN A 1 90 ? -10.219 0.735 9.583 1.00 97.88 90 ASN A N 1
ATOM 741 C CA . ASN A 1 90 ? -10.672 -0.630 9.318 1.00 97.88 90 ASN A CA 1
ATOM 742 C C . ASN A 1 90 ? -10.577 -0.942 7.818 1.00 97.88 90 ASN A C 1
ATOM 744 O O . ASN A 1 90 ? -10.039 -1.987 7.451 1.00 97.88 90 ASN A O 1
ATOM 748 N N . ILE A 1 91 ? -10.941 0.014 6.949 1.00 97.56 91 ILE A N 1
ATOM 749 C CA . ILE A 1 91 ? -10.692 -0.085 5.499 1.00 97.56 91 ILE A CA 1
ATOM 750 C C . ILE A 1 91 ? -9.202 -0.300 5.204 1.00 97.56 91 ILE A C 1
ATOM 752 O O . ILE A 1 91 ? -8.854 -1.194 4.432 1.00 97.56 91 ILE A O 1
ATOM 756 N N . GLU A 1 92 ? -8.302 0.465 5.834 1.00 98.06 92 GLU A N 1
ATOM 757 C CA . GLU A 1 92 ? -6.857 0.272 5.660 1.00 98.06 92 GLU A CA 1
ATOM 758 C C . GLU A 1 92 ? -6.415 -1.143 6.061 1.00 98.06 92 GLU A C 1
ATOM 760 O O . GLU A 1 92 ? -5.636 -1.771 5.338 1.00 98.06 92 GLU A O 1
ATOM 765 N N . GLY A 1 93 ? -6.923 -1.653 7.186 1.00 98.38 93 GLY A N 1
ATOM 766 C CA . GLY A 1 93 ? -6.652 -3.011 7.653 1.00 98.38 93 GLY A CA 1
ATOM 767 C C . GLY A 1 93 ? -7.062 -4.072 6.628 1.00 98.38 93 GLY A C 1
ATOM 768 O O . GLY A 1 93 ? -6.255 -4.941 6.294 1.00 98.38 93 GLY A O 1
ATOM 769 N N . ILE A 1 94 ? -8.264 -3.950 6.056 1.00 98.69 94 ILE A N 1
ATOM 770 C CA . ILE A 1 94 ? -8.772 -4.857 5.013 1.00 98.69 94 ILE A CA 1
ATOM 771 C C . ILE A 1 94 ? -7.915 -4.773 3.741 1.00 98.69 94 ILE A C 1
ATOM 773 O O . ILE A 1 94 ? -7.486 -5.803 3.217 1.00 98.69 94 ILE A O 1
ATOM 777 N N . ILE A 1 95 ? -7.603 -3.560 3.265 1.00 98.62 95 ILE A N 1
ATOM 778 C CA . ILE A 1 95 ? -6.732 -3.349 2.095 1.00 98.62 95 ILE A CA 1
ATOM 779 C C . ILE A 1 95 ? -5.384 -4.042 2.311 1.00 98.62 95 ILE A C 1
ATOM 781 O O . ILE A 1 95 ? -4.923 -4.783 1.446 1.00 98.62 95 ILE A O 1
ATOM 785 N N . ARG A 1 96 ? -4.760 -3.851 3.477 1.00 98.56 96 ARG A N 1
ATOM 786 C CA . ARG A 1 96 ? -3.459 -4.457 3.792 1.00 98.56 96 ARG A CA 1
ATOM 787 C C . ARG A 1 96 ? -3.532 -5.972 3.947 1.00 98.56 96 ARG A C 1
ATOM 789 O O . ARG A 1 96 ? -2.591 -6.647 3.540 1.00 98.56 96 ARG A O 1
ATOM 796 N N . ALA A 1 97 ? -4.626 -6.515 4.477 1.00 98.62 97 ALA A N 1
ATOM 797 C CA . ALA A 1 97 ? -4.843 -7.961 4.543 1.00 98.62 97 ALA A CA 1
ATOM 798 C C . ALA A 1 97 ? -4.940 -8.590 3.138 1.00 98.62 97 ALA A C 1
ATOM 800 O O . ALA A 1 97 ? -4.562 -9.739 2.937 1.00 98.62 97 ALA A O 1
ATOM 801 N N . LEU A 1 98 ? -5.353 -7.829 2.120 1.00 98.62 98 LEU A N 1
ATOM 802 C CA . LEU A 1 98 ? -5.349 -8.285 0.725 1.00 98.62 98 LEU A CA 1
ATOM 803 C C . LEU A 1 98 ? -3.956 -8.267 0.067 1.00 98.62 98 LEU A C 1
ATOM 805 O O . LEU A 1 98 ? -3.827 -8.695 -1.082 1.00 98.62 98 LEU A O 1
ATOM 809 N N . ALA A 1 99 ? -2.894 -7.824 0.752 1.00 97.94 99 ALA A N 1
ATOM 810 C CA . ALA A 1 99 ? -1.527 -7.767 0.216 1.00 97.94 99 ALA A CA 1
ATOM 811 C C . ALA A 1 99 ? -0.828 -9.146 0.175 1.00 97.94 99 ALA A C 1
ATOM 813 O O . ALA A 1 99 ? 0.351 -9.288 0.506 1.00 97.94 99 ALA A O 1
ATOM 814 N N . VAL A 1 100 ? -1.547 -10.171 -0.288 1.00 97.44 100 VAL A N 1
ATOM 815 C CA . VAL A 1 100 ? -1.121 -11.574 -0.362 1.00 97.44 100 VAL A CA 1
ATOM 816 C C . VAL A 1 100 ? -1.177 -12.104 -1.796 1.00 97.44 100 VAL A C 1
ATOM 818 O O . VAL A 1 100 ? -1.870 -11.571 -2.664 1.00 97.44 100 VAL A O 1
ATOM 821 N N . LYS A 1 101 ? -0.423 -13.172 -2.088 1.00 96.19 101 LYS A N 1
ATOM 822 C CA . LYS A 1 101 ? -0.305 -13.712 -3.459 1.00 96.19 101 LYS A CA 1
ATOM 823 C C . LYS A 1 101 ? -1.618 -14.309 -3.960 1.00 96.19 101 LYS A C 1
ATOM 825 O O . LYS A 1 101 ? -1.892 -14.283 -5.154 1.00 96.19 101 LYS A O 1
ATOM 830 N N . GLU A 1 102 ? -2.413 -14.845 -3.048 1.00 97.69 102 GLU A N 1
ATOM 831 C CA . GLU A 1 102 ? -3.700 -15.489 -3.280 1.00 97.69 102 GLU A CA 1
ATOM 832 C C . GLU A 1 102 ? -4.761 -14.496 -3.794 1.00 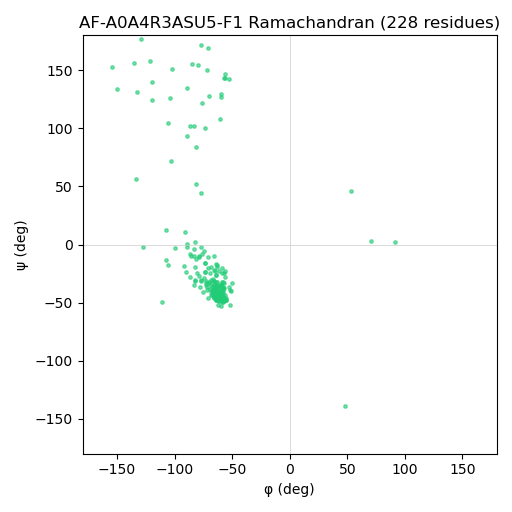97.69 102 GLU A C 1
ATOM 834 O O . GLU A 1 102 ? -5.722 -14.911 -4.449 1.00 97.69 102 GLU A O 1
ATOM 839 N N . ALA A 1 103 ? -4.560 -13.194 -3.540 1.00 98.06 103 ALA A N 1
ATOM 840 C CA . ALA A 1 103 ? -5.418 -12.095 -3.987 1.00 98.06 103 ALA A CA 1
ATOM 841 C C . ALA A 1 103 ? -5.016 -11.530 -5.364 1.00 98.06 103 ALA A C 1
ATOM 843 O O . ALA A 1 103 ? -5.676 -10.628 -5.893 1.00 98.06 103 ALA A O 1
ATOM 844 N N . LYS A 1 104 ? -3.943 -12.057 -5.971 1.00 97.44 104 LYS A N 1
ATOM 845 C CA . LYS A 1 104 ? -3.462 -11.635 -7.289 1.00 97.44 104 LYS A CA 1
ATOM 846 C C . LYS A 1 104 ? -4.526 -11.844 -8.368 1.00 97.44 104 LYS A C 1
ATOM 848 O O . LYS A 1 104 ? -5.080 -12.934 -8.483 1.00 97.44 104 LYS A O 1
ATOM 853 N N . GLY A 1 105 ? -4.791 -10.800 -9.154 1.00 93.69 105 GLY A N 1
ATOM 854 C CA . GLY A 1 105 ? -5.827 -10.794 -10.195 1.00 93.69 105 GLY A CA 1
ATOM 855 C C . GLY A 1 105 ? -7.267 -10.789 -9.675 1.00 93.69 105 GLY A C 1
ATOM 856 O O . GLY A 1 105 ? -8.192 -10.850 -10.475 1.00 93.69 105 GLY A O 1
ATOM 857 N N . LYS A 1 106 ? -7.470 -10.722 -8.351 1.00 96.50 106 LYS A N 1
ATOM 858 C CA . LYS A 1 106 ? -8.798 -10.663 -7.722 1.00 96.50 106 LYS A CA 1
ATOM 859 C C . LYS A 1 106 ? -9.058 -9.298 -7.096 1.00 96.50 106 LYS A C 1
ATOM 861 O O . LYS A 1 106 ? -10.088 -8.695 -7.355 1.00 96.50 106 LYS A O 1
ATOM 866 N N . ALA A 1 107 ? -8.112 -8.799 -6.297 1.00 97.38 107 ALA A N 1
ATOM 867 C CA . ALA A 1 107 ? -8.298 -7.564 -5.535 1.00 97.38 107 ALA A CA 1
ATOM 868 C C . ALA A 1 107 ? -8.047 -6.286 -6.352 1.00 97.38 107 ALA A C 1
ATOM 870 O O . ALA A 1 107 ? -8.666 -5.257 -6.090 1.00 97.38 107 ALA A O 1
ATOM 871 N N . THR A 1 108 ? -7.154 -6.329 -7.345 1.00 96.81 108 THR A N 1
ATOM 872 C CA . THR A 1 108 ? -6.680 -5.129 -8.055 1.00 96.81 108 THR A CA 1
ATOM 873 C C . THR A 1 108 ? -7.799 -4.285 -8.689 1.00 96.81 108 THR A C 1
ATOM 875 O O . THR A 1 108 ? -7.776 -3.072 -8.471 1.00 96.81 108 THR A O 1
ATOM 878 N N . PRO A 1 109 ? -8.820 -4.852 -9.369 1.00 94.44 109 PRO A N 1
ATOM 879 C CA . PRO A 1 109 ? -9.914 -4.051 -9.933 1.00 94.44 109 PRO A CA 1
ATOM 880 C C . PRO A 1 109 ? -10.720 -3.268 -8.881 1.00 94.44 109 PRO A C 1
ATOM 882 O O . PRO A 1 109 ? -11.031 -2.089 -9.080 1.00 94.44 109 PRO A O 1
ATOM 885 N N . TYR A 1 110 ? -11.006 -3.891 -7.732 1.00 95.81 110 TYR A N 1
ATOM 886 C CA . TYR A 1 110 ? -11.713 -3.253 -6.615 1.00 95.81 110 TYR A CA 1
ATOM 887 C C . TYR A 1 110 ? -10.877 -2.126 -6.006 1.00 95.81 110 TYR A C 1
ATOM 889 O O . TYR A 1 110 ? -11.359 -1.012 -5.809 1.00 95.81 110 TYR A O 1
ATOM 897 N N . LEU A 1 111 ? -9.591 -2.396 -5.782 1.00 98.06 111 LEU A N 1
ATOM 898 C CA . LEU A 1 111 ? -8.651 -1.443 -5.203 1.00 98.06 111 LEU A CA 1
ATOM 899 C C . LEU A 1 111 ? -8.422 -0.217 -6.101 1.00 98.06 111 LEU A C 1
ATOM 901 O O . LEU A 1 111 ? -8.325 0.900 -5.596 1.00 98.06 111 LEU A O 1
ATOM 905 N N . ILE A 1 112 ? -8.375 -0.392 -7.425 1.00 97.62 112 ILE A N 1
ATOM 906 C CA . ILE A 1 112 ? -8.282 0.728 -8.375 1.00 97.62 112 ILE A CA 1
ATOM 907 C C . ILE A 1 112 ? -9.551 1.583 -8.329 1.00 97.62 112 ILE A C 1
ATOM 909 O O . ILE A 1 112 ? -9.460 2.808 -8.263 1.00 97.62 112 ILE A O 1
ATOM 913 N N . THR A 1 113 ? -10.728 0.952 -8.319 1.00 96.06 113 THR A N 1
ATOM 914 C CA . THR A 1 113 ? -12.010 1.667 -8.209 1.00 96.06 113 THR A CA 1
ATOM 915 C C . THR A 1 113 ? -12.046 2.512 -6.936 1.00 96.06 113 THR A C 1
ATOM 917 O O . THR A 1 113 ? -12.294 3.718 -6.991 1.00 96.06 113 THR A O 1
ATOM 920 N N . MET A 1 114 ? -11.683 1.909 -5.804 1.00 96.12 114 MET A N 1
ATOM 921 C CA . MET A 1 114 ? -11.599 2.583 -4.512 1.00 96.12 114 MET A CA 1
ATOM 922 C C . MET A 1 114 ? -10.575 3.732 -4.515 1.00 96.12 114 MET A C 1
ATOM 924 O O . MET A 1 114 ? -10.861 4.817 -4.013 1.00 96.12 114 MET A O 1
ATOM 928 N N . TYR A 1 115 ? -9.405 3.555 -5.137 1.00 97.88 115 TYR A N 1
ATOM 929 C CA . TYR A 1 115 ? -8.380 4.602 -5.247 1.00 97.88 115 TYR A CA 1
ATOM 930 C C . TYR A 1 115 ? -8.877 5.877 -5.949 1.00 97.88 115 TYR A C 1
ATOM 932 O O . TYR A 1 115 ? -8.409 6.974 -5.626 1.00 97.88 115 TYR A O 1
ATOM 940 N N . HIS A 1 116 ? -9.796 5.736 -6.909 1.00 97.00 116 HIS A N 1
ATOM 941 C CA . HIS A 1 116 ? -10.419 6.860 -7.612 1.00 97.00 116 HIS A CA 1
ATOM 942 C C . HIS A 1 116 ? -11.534 7.539 -6.809 1.00 97.00 116 HIS A C 1
ATOM 944 O O . HIS A 1 116 ? -11.775 8.727 -7.012 1.00 97.00 116 HIS A O 1
ATOM 950 N N . GLN A 1 117 ? -12.197 6.810 -5.910 1.00 95.38 117 GLN A N 1
ATOM 951 C CA . GLN A 1 117 ? -13.252 7.341 -5.040 1.00 95.38 117 GLN A CA 1
ATOM 952 C C . GLN A 1 117 ? -12.687 8.045 -3.801 1.00 95.38 117 GLN A C 1
ATOM 954 O O . GLN A 1 117 ? -13.281 9.004 -3.313 1.00 95.38 117 GLN A O 1
ATOM 959 N N . ILE A 1 118 ? -11.534 7.593 -3.299 1.00 95.38 118 ILE A N 1
ATOM 960 C CA 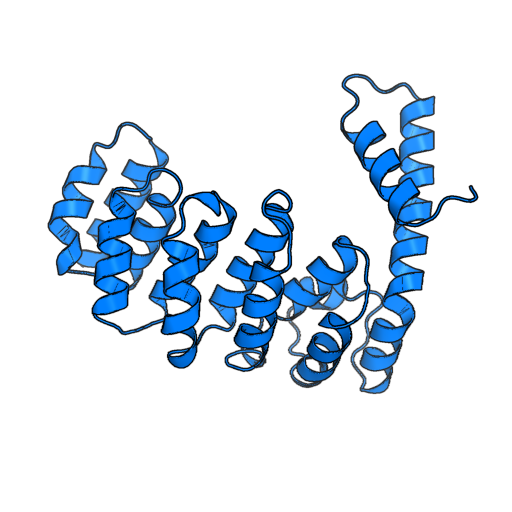. ILE A 1 118 ? -10.896 8.186 -2.124 1.00 95.38 118 ILE A CA 1
ATOM 961 C C . ILE A 1 118 ? -10.348 9.588 -2.462 1.00 95.38 118 ILE A C 1
ATOM 963 O O . ILE A 1 118 ? -9.555 9.727 -3.402 1.00 95.38 118 ILE A O 1
ATOM 967 N N . PRO A 1 119 ? -10.693 10.621 -1.667 1.00 95.88 119 PRO A N 1
ATOM 968 C CA . PRO A 1 119 ? -10.156 11.970 -1.821 1.00 95.88 119 PRO A CA 1
ATOM 969 C C . PRO A 1 119 ? -8.622 12.020 -1.849 1.00 95.88 119 PRO A C 1
ATOM 971 O O . PRO A 1 119 ? -7.932 11.286 -1.138 1.00 95.88 119 PRO A O 1
ATOM 974 N N . LYS A 1 120 ? -8.058 12.905 -2.680 1.00 95.06 120 LYS A N 1
ATOM 975 C CA . LYS A 1 120 ? -6.603 12.968 -2.924 1.00 95.06 120 LYS A CA 1
ATOM 976 C C . LYS A 1 120 ? -5.783 13.363 -1.689 1.00 95.06 120 LYS A C 1
ATOM 978 O O . LYS A 1 120 ? -4.602 13.033 -1.636 1.00 95.06 120 LYS A O 1
ATOM 983 N N . ASP A 1 121 ? -6.388 14.037 -0.715 1.00 93.12 121 ASP A N 1
ATOM 984 C CA . ASP A 1 121 ? -5.787 14.408 0.571 1.00 93.12 121 ASP A CA 1
ATOM 985 C C . ASP A 1 121 ? -5.638 13.218 1.537 1.00 93.12 121 ASP A C 1
ATOM 987 O O . ASP A 1 121 ? -4.814 13.269 2.451 1.00 93.12 121 ASP A O 1
ATOM 991 N N . LYS A 1 122 ? -6.325 12.094 1.290 1.00 94.25 122 LYS A N 1
ATOM 992 C CA . LYS A 1 122 ? -6.145 10.824 2.017 1.00 94.25 122 LYS A CA 1
ATOM 993 C C . LYS A 1 122 ? -4.946 10.026 1.482 1.00 94.25 122 LYS A C 1
ATOM 995 O O . LYS A 1 122 ? -5.058 8.847 1.138 1.00 94.25 122 LYS A O 1
ATOM 1000 N N . ASP A 1 123 ? -3.783 10.674 1.405 1.00 91.69 123 ASP A N 1
ATOM 1001 C CA . ASP A 1 123 ? -2.583 10.144 0.736 1.00 91.69 123 ASP A CA 1
ATOM 1002 C C . ASP A 1 123 ? -2.122 8.796 1.313 1.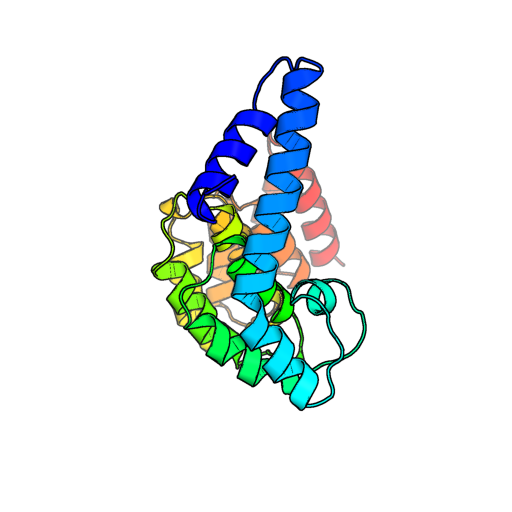00 91.69 123 ASP A C 1
ATOM 1004 O O . ASP A 1 123 ? -1.784 7.895 0.550 1.00 91.69 123 ASP A O 1
ATOM 1008 N N . LEU A 1 124 ? -2.189 8.611 2.639 1.00 92.31 124 LEU A N 1
ATOM 1009 C CA . LEU A 1 124 ? -1.769 7.368 3.304 1.00 92.31 124 LEU A CA 1
ATOM 1010 C C . LEU A 1 124 ? -2.617 6.159 2.892 1.00 92.31 124 LEU A C 1
ATOM 1012 O O . LEU A 1 124 ? -2.068 5.106 2.562 1.00 92.31 124 LEU A O 1
ATOM 1016 N N . LEU A 1 125 ? -3.943 6.314 2.855 1.00 96.62 125 LEU A N 1
ATOM 1017 C CA . LEU A 1 125 ? -4.853 5.238 2.460 1.00 96.62 125 LEU A CA 1
ATOM 1018 C C . LEU A 1 125 ? -4.677 4.897 0.974 1.00 96.62 125 LEU A C 1
ATOM 1020 O O . LEU A 1 125 ? -4.553 3.732 0.595 1.00 96.62 125 LEU A O 1
ATOM 1024 N N . ARG A 1 126 ? -4.559 5.926 0.126 1.00 98.12 126 ARG A N 1
ATOM 1025 C CA . ARG A 1 126 ? -4.270 5.772 -1.308 1.00 98.12 126 ARG A CA 1
ATOM 1026 C C . ARG A 1 126 ? -2.908 5.114 -1.558 1.00 98.12 126 ARG A C 1
ATOM 1028 O O . ARG A 1 126 ? -2.769 4.308 -2.478 1.00 98.12 126 ARG A O 1
ATOM 1035 N N . TRP A 1 127 ? -1.909 5.408 -0.729 1.00 97.56 127 TRP A N 1
ATOM 1036 C 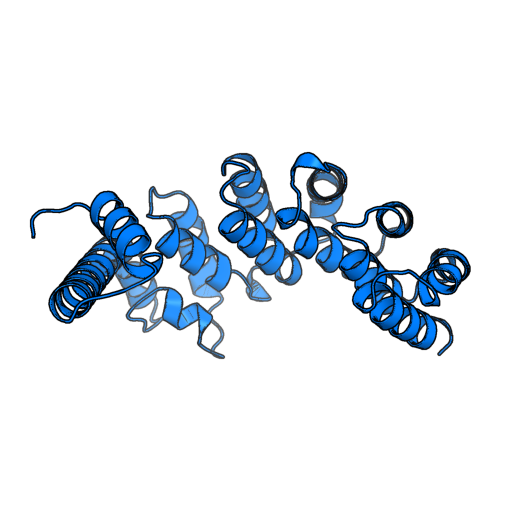CA . TRP A 1 127 ? -0.601 4.756 -0.773 1.00 97.56 127 TRP A CA 1
ATOM 1037 C C . TRP A 1 127 ? -0.686 3.279 -0.352 1.00 97.56 127 TRP A C 1
ATOM 1039 O O . TRP A 1 127 ? -0.073 2.428 -1.001 1.00 97.56 127 TRP A O 1
ATOM 1049 N N . ALA A 1 128 ? -1.477 2.947 0.679 1.00 98.00 128 ALA A N 1
ATOM 1050 C CA . ALA A 1 128 ? -1.712 1.564 1.115 1.00 98.00 128 ALA A CA 1
ATOM 1051 C C . ALA A 1 128 ? -2.349 0.706 0.006 1.00 98.00 128 ALA A C 1
ATOM 1053 O O . ALA A 1 128 ? -1.970 -0.456 -0.175 1.00 98.00 128 ALA A O 1
ATOM 1054 N N . ILE A 1 129 ? -3.231 1.299 -0.806 1.00 98.56 129 ILE A N 1
ATOM 1055 C CA . ILE A 1 129 ? -3.754 0.660 -2.019 1.00 98.56 129 ILE A CA 1
ATOM 1056 C C . ILE A 1 129 ? -2.621 0.329 -2.994 1.00 98.56 129 ILE A C 1
ATOM 1058 O O . ILE A 1 129 ? -2.482 -0.823 -3.402 1.00 98.56 129 ILE A O 1
ATOM 1062 N N . GLY A 1 130 ? -1.777 1.306 -3.339 1.00 98.00 130 GLY A N 1
ATOM 1063 C CA . GLY A 1 130 ? -0.646 1.074 -4.240 1.00 98.00 130 GLY A CA 1
ATOM 1064 C C . GLY A 1 130 ? 0.310 -0.008 -3.719 1.00 98.00 130 GLY A C 1
ATOM 1065 O O . GLY A 1 130 ? 0.815 -0.821 -4.494 1.00 98.00 130 GLY A O 1
ATOM 1066 N N . ASN A 1 131 ? 0.539 -0.052 -2.402 1.00 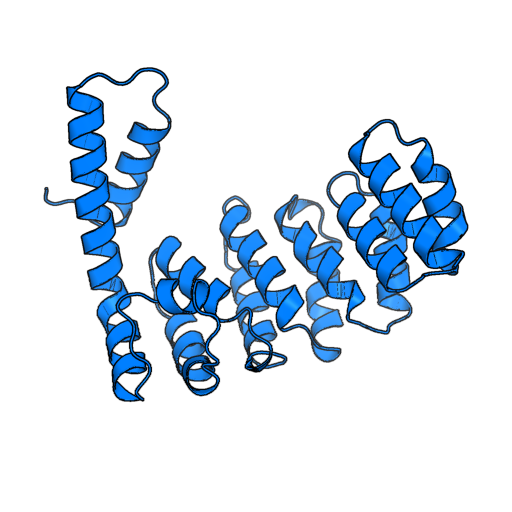97.62 131 ASN A N 1
ATOM 1067 C CA . ASN A 1 131 ? 1.350 -1.082 -1.752 1.00 97.62 131 ASN A CA 1
ATOM 1068 C C . ASN A 1 131 ? 0.745 -2.485 -1.926 1.00 97.62 131 ASN A C 1
ATOM 1070 O O . ASN A 1 131 ? 1.447 -3.419 -2.309 1.00 97.62 131 ASN A O 1
ATOM 1074 N N . THR A 1 132 ? -0.567 -2.604 -1.735 1.00 98.50 132 THR A N 1
ATOM 1075 C CA . THR A 1 132 ? -1.327 -3.847 -1.940 1.00 98.50 132 THR A CA 1
ATOM 1076 C C . THR A 1 132 ? -1.340 -4.264 -3.413 1.00 98.50 132 THR A C 1
ATOM 1078 O O . THR A 1 132 ? -1.200 -5.446 -3.741 1.00 98.50 132 THR A O 1
ATOM 1081 N N . ILE A 1 133 ? -1.428 -3.296 -4.329 1.00 98.19 133 ILE A N 1
ATOM 1082 C CA . ILE A 1 133 ? -1.362 -3.534 -5.774 1.00 98.19 133 ILE A CA 1
ATOM 1083 C C . ILE A 1 133 ? -0.008 -4.096 -6.190 1.00 98.19 133 ILE A C 1
ATOM 1085 O O . ILE A 1 133 ? 0.011 -4.989 -7.032 1.00 98.19 133 ILE A O 1
ATOM 1089 N N . ASP A 1 134 ? 1.113 -3.703 -5.568 1.00 97.31 134 ASP A N 1
ATOM 1090 C CA . ASP A 1 134 ? 2.391 -4.372 -5.850 1.00 97.31 134 ASP A CA 1
ATOM 1091 C C . ASP A 1 134 ? 2.257 -5.886 -5.690 1.00 97.31 134 ASP A C 1
ATOM 1093 O O . ASP A 1 134 ? 2.769 -6.618 -6.526 1.00 97.31 134 ASP A O 1
ATOM 1097 N N . MET A 1 135 ? 1.522 -6.387 -4.696 1.00 96.88 135 MET A N 1
ATOM 1098 C CA . MET A 1 135 ? 1.335 -7.825 -4.475 1.00 96.88 135 MET A CA 1
ATOM 1099 C C . MET A 1 135 ? 0.328 -8.480 -5.424 1.00 96.88 135 MET A C 1
ATOM 1101 O O . MET A 1 135 ? 0.519 -9.648 -5.774 1.00 96.88 135 MET A O 1
ATOM 1105 N N . THR A 1 136 ? -0.677 -7.734 -5.881 1.00 98.00 136 THR A N 1
ATOM 1106 C CA . THR A 1 136 ? -1.858 -8.292 -6.558 1.00 98.00 136 THR A CA 1
ATOM 1107 C C . THR A 1 136 ? -1.927 -8.036 -8.069 1.00 98.00 136 THR A C 1
ATOM 1109 O O . THR A 1 136 ? -2.671 -8.735 -8.756 1.00 98.00 136 THR A O 1
ATOM 1112 N N . ILE A 1 137 ? -1.100 -7.125 -8.594 1.00 97.88 137 ILE A N 1
ATOM 1113 C CA . ILE A 1 137 ? -1.088 -6.700 -10.002 1.00 97.88 137 ILE A CA 1
ATOM 1114 C C . ILE A 1 137 ? -0.876 -7.852 -11.005 1.00 97.88 137 ILE A C 1
ATOM 1116 O O . ILE A 1 137 ? -0.067 -8.773 -10.806 1.00 97.88 137 ILE A O 1
ATOM 1120 N N . THR A 1 138 ? -1.562 -7.745 -12.140 1.00 97.81 138 THR A N 1
ATOM 1121 C CA . THR A 1 138 ? -1.485 -8.608 -13.324 1.00 97.81 138 THR A CA 1
ATOM 1122 C C . THR A 1 138 ? -1.280 -7.791 -14.609 1.00 97.81 138 THR A C 1
ATOM 1124 O O . THR A 1 138 ? -1.213 -6.565 -14.579 1.00 97.81 138 THR A O 1
ATOM 1127 N N . GLN A 1 139 ? -1.123 -8.473 -15.752 1.00 97.31 139 GLN A N 1
ATOM 1128 C CA . GLN A 1 139 ? -0.999 -7.804 -17.058 1.00 97.31 139 GLN A CA 1
ATOM 1129 C C . GLN A 1 139 ? -2.262 -7.013 -17.426 1.00 97.31 139 GLN A C 1
ATOM 1131 O O . GLN A 1 139 ? -2.156 -5.954 -18.038 1.00 97.31 139 GLN A O 1
ATOM 1136 N N . ASP A 1 140 ? -3.433 -7.487 -17.004 1.00 96.69 140 ASP A N 1
ATOM 1137 C CA . ASP A 1 140 ? -4.719 -6.894 -17.379 1.00 96.69 140 ASP A CA 1
ATOM 1138 C C . ASP A 1 140 ? -4.950 -5.532 -16.698 1.00 96.69 140 ASP A C 1
ATOM 1140 O O . ASP A 1 140 ? -5.699 -4.692 -17.196 1.00 96.69 140 ASP A O 1
ATOM 1144 N N . ASP A 1 141 ? -4.235 -5.262 -15.602 1.00 97.00 141 ASP A N 1
ATOM 1145 C CA . ASP A 1 141 ? -4.373 -4.035 -14.811 1.00 97.00 141 ASP A CA 1
ATOM 1146 C C . ASP A 1 141 ? -3.613 -2.834 -15.401 1.00 97.00 141 ASP A C 1
ATOM 1148 O O . ASP A 1 141 ? -3.813 -1.694 -14.973 1.00 97.00 141 ASP A O 1
ATOM 1152 N N . VAL A 1 142 ? -2.728 -3.060 -16.381 1.00 96.75 142 VAL A N 1
ATOM 1153 C CA . VAL A 1 142 ? -1.808 -2.035 -16.910 1.00 96.75 142 VAL A CA 1
ATOM 1154 C C . VAL A 1 142 ? -2.565 -0.810 -17.408 1.00 96.75 142 VAL A C 1
ATOM 1156 O O . VAL A 1 142 ? -2.240 0.311 -17.016 1.00 96.75 142 VAL A O 1
ATOM 1159 N N . LYS A 1 143 ? -3.621 -1.018 -18.203 1.00 97.31 143 LYS A N 1
ATOM 1160 C CA . LYS A 1 143 ? -4.423 0.071 -18.777 1.00 97.31 143 LYS A CA 1
ATOM 1161 C C . LYS A 1 143 ? -5.021 0.987 -17.702 1.00 97.31 143 LYS A C 1
ATOM 1163 O O . LYS A 1 143 ? -5.147 2.187 -17.931 1.00 97.31 143 LYS A O 1
ATOM 1168 N N . SER A 1 144 ? -5.350 0.437 -16.537 1.00 97.50 144 SER A N 1
ATOM 1169 C CA . SER A 1 144 ? -5.940 1.176 -15.417 1.00 97.50 144 SER A CA 1
ATOM 1170 C C . SER A 1 144 ? -4.886 1.824 -14.509 1.00 97.50 144 SER A C 1
ATOM 1172 O O . SER A 1 144 ? -5.136 2.870 -13.917 1.00 97.50 144 SER A O 1
ATOM 1174 N N . ILE A 1 145 ? -3.682 1.248 -14.423 1.00 98.06 145 ILE A N 1
ATOM 1175 C CA . ILE A 1 145 ? -2.585 1.762 -13.586 1.00 98.06 145 ILE A CA 1
ATOM 1176 C C . ILE A 1 145 ? -1.801 2.883 -14.278 1.00 98.06 145 ILE A C 1
ATOM 1178 O O . ILE A 1 145 ? -1.358 3.821 -13.609 1.00 98.06 145 ILE A O 1
ATOM 1182 N N . LEU A 1 146 ? -1.627 2.825 -15.602 1.00 98.38 146 LEU A N 1
ATOM 1183 C CA . LEU A 1 146 ? -0.847 3.829 -16.333 1.00 98.38 146 LEU A CA 1
ATOM 1184 C C . LEU A 1 146 ? -1.364 5.273 -16.158 1.00 98.38 146 LEU A C 1
ATOM 1186 O O . LEU A 1 146 ? -0.528 6.162 -15.968 1.00 98.38 146 LEU A O 1
ATOM 1190 N N . PRO A 1 147 ? -2.683 5.550 -16.154 1.00 98.38 147 PRO A N 1
ATOM 1191 C CA . PRO A 1 147 ? -3.199 6.882 -15.835 1.00 98.38 147 PRO A CA 1
ATOM 1192 C C . PRO A 1 147 ? -2.855 7.342 -14.411 1.00 98.38 147 PRO A C 1
ATOM 1194 O O . PRO A 1 147 ? -2.500 8.502 -14.211 1.00 98.38 147 PRO A O 1
ATOM 1197 N N . ILE A 1 148 ? -2.893 6.438 -13.423 1.00 98.38 148 ILE A N 1
ATOM 1198 C CA . ILE A 1 148 ? -2.607 6.757 -12.013 1.00 98.38 148 ILE A CA 1
ATOM 1199 C C . ILE A 1 148 ? -1.162 7.235 -11.838 1.00 98.38 148 ILE A C 1
ATOM 1201 O O . ILE A 1 148 ? -0.923 8.242 -11.166 1.00 98.38 148 ILE A O 1
ATOM 1205 N N . VAL A 1 149 ? -0.201 6.529 -12.444 1.00 98.50 149 VAL A N 1
ATOM 1206 C CA . VAL A 1 149 ? 1.232 6.844 -12.295 1.00 98.50 149 VAL A CA 1
ATOM 1207 C C . VAL A 1 149 ? 1.664 8.094 -13.059 1.00 98.50 149 VAL A C 1
ATOM 1209 O O . VAL A 1 149 ? 2.664 8.705 -12.687 1.00 98.50 149 VAL A O 1
ATOM 1212 N N . GLN A 1 150 ? 0.929 8.478 -14.105 1.00 98.25 150 GLN A N 1
ATOM 1213 C CA . GLN A 1 150 ? 1.221 9.662 -14.922 1.00 98.25 150 GLN A CA 1
ATOM 1214 C C . GLN A 1 150 ? 0.526 10.932 -14.410 1.00 98.25 150 GLN A C 1
ATOM 1216 O O . GLN A 1 150 ? 1.006 12.037 -14.668 1.00 98.25 150 GLN A O 1
ATOM 1221 N N . ASP A 1 151 ? -0.571 10.804 -13.658 1.00 98.00 151 ASP A N 1
ATOM 1222 C CA . ASP A 1 151 ? -1.245 11.945 -13.041 1.00 98.00 151 ASP A CA 1
ATOM 1223 C C . ASP A 1 151 ? -0.443 12.477 -11.839 1.00 98.00 151 ASP A C 1
ATOM 1225 O O . ASP A 1 151 ? -0.509 11.967 -10.717 1.00 98.00 151 ASP A O 1
ATOM 1229 N N . LYS A 1 152 ? 0.292 13.569 -12.072 1.00 97.56 152 LYS A N 1
ATOM 1230 C CA . LYS A 1 152 ? 1.102 14.249 -11.049 1.00 97.56 152 LYS A CA 1
ATOM 1231 C C . LYS A 1 152 ? 0.287 14.789 -9.878 1.00 97.56 152 LYS A C 1
ATOM 1233 O O . LYS A 1 152 ? 0.823 14.953 -8.784 1.00 97.56 152 LYS A O 1
ATOM 1238 N N . THR A 1 153 ? -1.009 15.033 -10.059 1.00 96.62 153 THR A N 1
ATOM 1239 C CA . THR A 1 153 ? -1.862 15.501 -8.960 1.00 96.62 153 THR A CA 1
ATOM 1240 C C . THR A 1 153 ? -2.125 14.402 -7.923 1.00 96.62 153 THR A C 1
ATOM 1242 O O . THR A 1 153 ? -2.583 14.700 -6.824 1.00 96.62 153 THR A O 1
ATOM 1245 N N . ASN A 1 154 ? -1.772 13.142 -8.217 1.00 97.00 154 ASN A N 1
ATOM 1246 C CA . ASN A 1 154 ? -1.791 12.047 -7.245 1.00 97.00 154 ASN A CA 1
ATOM 1247 C C . ASN A 1 154 ? -0.623 12.071 -6.251 1.00 97.00 154 ASN A C 1
ATOM 1249 O O . ASN A 1 154 ? -0.637 11.292 -5.300 1.00 97.00 154 ASN A O 1
ATOM 1253 N N . ARG A 1 155 ? 0.374 12.941 -6.441 1.00 96.19 155 ARG A N 1
ATOM 1254 C CA . ARG A 1 155 ? 1.514 13.122 -5.524 1.00 96.19 155 ARG A CA 1
ATOM 1255 C C . ARG A 1 155 ? 2.161 11.795 -5.102 1.00 96.19 155 ARG A C 1
ATOM 1257 O O . ARG A 1 155 ? 2.328 10.896 -5.930 1.00 96.19 155 ARG A O 1
ATOM 1264 N N . THR A 1 156 ? 2.527 11.665 -3.834 1.00 95.62 156 THR A N 1
ATOM 1265 C CA . THR A 1 156 ? 3.227 10.518 -3.252 1.00 95.62 156 THR A CA 1
ATOM 1266 C C . THR A 1 156 ? 2.420 9.221 -3.289 1.00 95.62 156 THR A C 1
ATOM 1268 O O . THR A 1 156 ? 3.029 8.159 -3.425 1.00 95.62 156 THR A O 1
ATOM 1271 N N . SER A 1 157 ? 1.083 9.260 -3.304 1.00 97.44 157 SER A N 1
ATOM 1272 C CA . SER A 1 157 ? 0.265 8.038 -3.412 1.00 97.44 157 SER A CA 1
ATOM 1273 C C . SER A 1 157 ? 0.554 7.184 -4.657 1.00 97.44 157 SER A C 1
ATOM 1275 O O . SER A 1 157 ? 0.350 5.970 -4.625 1.00 97.44 157 SER A O 1
ATOM 1277 N N . ARG A 1 158 ? 1.082 7.768 -5.748 1.00 97.94 158 ARG A N 1
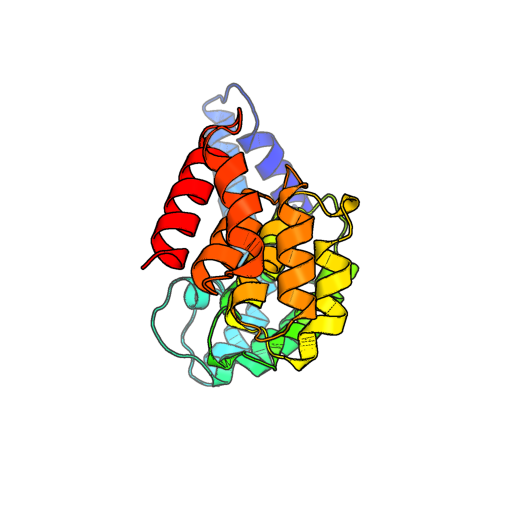ATOM 1278 C CA . ARG A 1 158 ? 1.391 7.023 -6.985 1.00 97.94 158 ARG A CA 1
ATOM 1279 C C . ARG A 1 158 ? 2.704 6.227 -6.918 1.00 97.94 158 ARG A C 1
ATOM 1281 O O . ARG A 1 158 ? 2.954 5.375 -7.766 1.00 97.94 158 ARG A O 1
ATOM 1288 N N . GLN A 1 159 ? 3.533 6.447 -5.895 1.00 98.19 159 GLN A N 1
ATOM 1289 C CA . GLN A 1 159 ? 4.856 5.825 -5.742 1.00 98.19 159 GLN A CA 1
ATOM 1290 C C . GLN A 1 159 ? 4.830 4.290 -5.786 1.00 98.19 159 GLN A C 1
ATOM 1292 O O . GLN A 1 159 ? 5.627 3.671 -6.497 1.00 98.19 159 GLN A O 1
ATOM 1297 N N . MET A 1 160 ? 3.902 3.664 -5.060 1.00 98.38 160 MET A N 1
ATOM 1298 C CA . MET A 1 160 ? 3.832 2.201 -5.008 1.00 98.38 160 MET A CA 1
ATOM 1299 C C . MET A 1 160 ? 3.270 1.587 -6.291 1.00 98.38 160 MET A C 1
ATOM 1301 O O . MET A 1 160 ? 3.713 0.508 -6.678 1.00 98.38 160 MET A O 1
ATOM 1305 N N . PHE A 1 161 ? 2.403 2.303 -7.012 1.00 98.62 161 PHE A N 1
ATOM 1306 C CA . PHE A 1 161 ? 1.971 1.905 -8.354 1.00 98.62 161 PHE A CA 1
ATOM 1307 C C . PHE A 1 161 ? 3.151 1.895 -9.336 1.00 98.62 161 PHE A C 1
ATOM 1309 O O . PHE A 1 161 ? 3.339 0.921 -10.062 1.00 98.62 161 PHE A O 1
ATOM 1316 N N . VAL A 1 162 ? 4.008 2.926 -9.299 1.00 98.81 162 VAL A N 1
ATOM 1317 C CA . VAL A 1 162 ? 5.243 2.977 -10.107 1.00 98.81 162 VAL A CA 1
ATOM 1318 C C . VAL A 1 162 ? 6.145 1.784 -9.796 1.00 98.81 162 VAL A C 1
ATOM 1320 O O . VAL A 1 162 ? 6.650 1.125 -10.703 1.00 98.81 162 VAL A O 1
ATOM 1323 N N . PHE A 1 163 ? 6.332 1.458 -8.516 1.00 98.56 163 PHE A N 1
ATOM 1324 C CA . PHE A 1 163 ? 7.128 0.294 -8.135 1.00 98.56 163 PHE A CA 1
ATOM 1325 C C . PHE A 1 163 ? 6.501 -1.034 -8.584 1.00 98.56 163 PHE A C 1
ATOM 1327 O O . PHE A 1 163 ? 7.244 -1.924 -9.005 1.00 98.56 163 PHE A O 1
ATOM 1334 N N . ALA A 1 164 ? 5.173 -1.171 -8.522 1.00 98.31 164 ALA A N 1
ATOM 1335 C CA . ALA A 1 164 ? 4.440 -2.377 -8.913 1.00 98.31 164 ALA A CA 1
ATOM 1336 C C . ALA A 1 164 ? 4.644 -2.747 -10.390 1.00 98.31 164 ALA A C 1
ATOM 1338 O O . ALA A 1 164 ? 4.798 -3.927 -10.721 1.00 98.31 164 ALA A O 1
ATOM 1339 N N . LEU A 1 165 ? 4.746 -1.743 -11.268 1.00 98.56 165 LEU A N 1
ATOM 1340 C CA . LEU A 1 165 ? 4.913 -1.911 -12.716 1.00 98.56 165 LEU A CA 1
ATOM 1341 C C . LEU A 1 165 ? 6.127 -2.760 -13.120 1.00 98.56 165 LEU A C 1
ATOM 1343 O O . LEU A 1 165 ? 6.102 -3.411 -14.158 1.00 98.56 165 LEU A O 1
ATOM 1347 N N . ARG A 1 166 ? 7.153 -2.879 -12.271 1.00 98.38 166 ARG A N 1
ATOM 1348 C CA . ARG A 1 166 ? 8.286 -3.797 -12.506 1.00 98.38 166 ARG A CA 1
ATOM 1349 C C . ARG A 1 166 ? 7.878 -5.275 -12.641 1.00 98.38 166 ARG A C 1
ATOM 1351 O O . ARG A 1 166 ? 8.688 -6.095 -13.067 1.00 98.38 166 ARG A O 1
ATOM 1358 N N . LYS A 1 167 ? 6.694 -5.662 -12.141 1.00 97.75 167 LYS A N 1
ATOM 1359 C CA . LYS A 1 167 ? 6.160 -7.033 -12.261 1.00 97.75 167 LYS A CA 1
ATOM 1360 C C . LYS A 1 167 ? 5.567 -7.290 -13.647 1.00 97.75 167 LYS A C 1
ATOM 1362 O O . LYS A 1 167 ? 5.247 -8.438 -13.956 1.00 97.75 167 LYS A O 1
ATOM 1367 N N . ILE A 1 168 ? 5.428 -6.248 -14.463 1.00 97.94 168 ILE A N 1
ATOM 1368 C CA . ILE A 1 168 ? 4.779 -6.295 -15.763 1.00 97.94 168 ILE A CA 1
ATOM 1369 C C . ILE A 1 168 ? 5.832 -6.284 -16.867 1.00 97.94 168 ILE A C 1
ATOM 1371 O O . ILE A 1 168 ? 6.681 -5.400 -16.929 1.00 97.94 168 ILE A O 1
ATOM 1375 N N . LYS A 1 169 ? 5.765 -7.273 -17.763 1.00 95.00 169 LYS A N 1
ATOM 1376 C CA . LYS A 1 169 ? 6.575 -7.308 -18.983 1.00 95.00 169 LYS A CA 1
ATOM 1377 C C . LYS A 1 169 ? 5.832 -6.585 -20.103 1.00 95.00 169 LYS A C 1
ATOM 1379 O O . LYS A 1 169 ? 5.018 -7.194 -20.784 1.00 95.00 169 LYS A O 1
ATOM 1384 N N . SER A 1 170 ? 6.105 -5.298 -20.279 1.00 96.88 170 SER A N 1
ATOM 1385 C CA . SER A 1 170 ? 5.539 -4.497 -21.366 1.00 96.88 170 SER A CA 1
ATOM 1386 C C . SER A 1 170 ? 6.514 -3.390 -21.762 1.00 96.88 170 SER A C 1
ATOM 1388 O O . SER A 1 170 ? 7.052 -2.706 -20.891 1.00 96.88 170 SER A O 1
ATOM 1390 N N . ALA A 1 171 ? 6.727 -3.215 -23.069 1.00 97.38 171 ALA A N 1
ATOM 1391 C CA . ALA A 1 171 ? 7.561 -2.137 -23.602 1.00 97.38 171 ALA A CA 1
ATOM 1392 C C . ALA A 1 171 ? 6.963 -0.754 -23.293 1.00 97.38 171 ALA A C 1
ATOM 1394 O O . ALA A 1 171 ? 7.688 0.170 -22.947 1.00 97.38 171 ALA A O 1
ATOM 1395 N N . GLU A 1 172 ? 5.633 -0.632 -23.330 1.00 97.88 172 GLU A N 1
ATOM 1396 C CA . GLU A 1 172 ? 4.926 0.590 -22.930 1.00 97.88 172 GLU A CA 1
ATOM 1397 C C . GLU A 1 172 ? 5.185 0.923 -21.454 1.00 97.88 172 GLU A C 1
ATOM 1399 O O . GLU A 1 172 ? 5.481 2.064 -21.107 1.00 97.88 172 GLU A O 1
ATOM 1404 N N . VAL A 1 173 ? 5.127 -0.085 -20.577 1.00 98.56 173 VAL A N 1
ATOM 1405 C CA . VAL A 1 173 ? 5.405 0.101 -19.147 1.00 98.56 173 VAL A CA 1
ATOM 1406 C C . VAL A 1 173 ? 6.850 0.529 -18.912 1.00 98.56 173 VAL A C 1
ATOM 1408 O O . VAL A 1 173 ? 7.097 1.420 -18.101 1.00 98.56 173 VAL A O 1
ATOM 1411 N N . GLU A 1 174 ? 7.805 -0.079 -19.616 1.00 98.75 174 GLU A N 1
ATOM 1412 C CA . GLU A 1 174 ? 9.209 0.330 -19.559 1.00 98.75 174 GLU A CA 1
ATOM 1413 C C . GLU A 1 174 ? 9.385 1.796 -19.984 1.00 98.75 174 GLU A C 1
ATOM 1415 O O . GLU A 1 174 ? 10.061 2.556 -19.288 1.00 98.75 174 GLU A O 1
ATOM 1420 N N . ASP A 1 175 ? 8.708 2.224 -21.049 1.00 98.69 175 ASP A N 1
ATOM 1421 C CA . ASP A 1 175 ? 8.769 3.600 -21.554 1.00 98.69 175 ASP A CA 1
ATOM 1422 C C . ASP A 1 175 ? 8.172 4.608 -20.575 1.00 98.69 175 ASP A C 1
ATOM 1424 O O . ASP A 1 175 ? 8.769 5.659 -20.316 1.00 98.69 175 ASP A O 1
ATOM 1428 N N . VAL A 1 176 ? 7.045 4.268 -19.947 1.00 98.75 176 VAL A N 1
ATOM 1429 C CA . VAL A 1 176 ? 6.465 5.083 -18.874 1.00 98.75 176 VAL A CA 1
ATOM 1430 C C . VAL A 1 176 ? 7.429 5.178 -17.691 1.00 98.75 176 VAL A C 1
ATOM 1432 O O . VAL A 1 176 ? 7.692 6.281 -17.211 1.00 98.75 176 VAL A O 1
ATOM 1435 N N . LEU A 1 177 ? 8.023 4.067 -17.244 1.00 98.88 177 LEU A N 1
ATOM 1436 C CA . LEU A 1 177 ? 9.004 4.080 -16.153 1.00 98.88 177 LEU A CA 1
ATOM 1437 C C . LEU A 1 177 ? 10.228 4.953 -16.484 1.00 98.88 177 LEU A C 1
ATOM 1439 O O . LEU A 1 177 ? 10.694 5.699 -15.622 1.00 98.88 177 LEU A O 1
ATOM 1443 N N . ILE A 1 178 ? 10.726 4.913 -17.725 1.00 98.81 178 ILE A N 1
ATOM 1444 C CA . ILE A 1 178 ? 11.820 5.779 -18.197 1.00 98.81 178 ILE A CA 1
ATOM 1445 C C . ILE A 1 178 ? 11.406 7.250 -18.159 1.00 98.81 178 ILE A C 1
ATOM 1447 O O . ILE A 1 178 ? 12.193 8.104 -17.734 1.00 98.81 178 ILE A O 1
ATOM 1451 N N . ASN A 1 179 ? 10.185 7.575 -18.578 1.00 98.69 179 ASN A N 1
ATOM 1452 C CA . ASN A 1 179 ? 9.675 8.944 -18.538 1.00 98.69 179 ASN A CA 1
ATOM 1453 C C . ASN A 1 179 ? 9.577 9.470 -17.100 1.00 98.69 179 ASN A C 1
ATOM 1455 O O . ASN A 1 179 ? 10.005 10.597 -16.833 1.00 98.69 179 ASN A O 1
ATOM 1459 N N . LEU A 1 180 ? 9.138 8.629 -16.160 1.00 98.75 180 LEU A N 1
ATOM 1460 C CA . LEU A 1 180 ? 9.028 8.955 -14.734 1.00 98.75 180 LEU A CA 1
ATOM 1461 C C . LEU A 1 180 ? 10.375 9.209 -14.035 1.00 98.75 180 LEU A C 1
ATOM 1463 O O . LEU A 1 180 ? 10.394 9.738 -12.928 1.00 98.75 180 LEU A O 1
ATOM 1467 N N . LEU A 1 181 ? 11.514 8.934 -14.681 1.00 98.69 181 LEU A N 1
ATOM 1468 C CA . LEU A 1 181 ? 12.823 9.384 -14.188 1.00 98.69 181 LEU A CA 1
ATOM 1469 C C . LEU A 1 181 ? 12.981 10.915 -14.166 1.00 98.69 181 LEU A C 1
ATOM 1471 O O . LEU A 1 181 ? 13.874 11.415 -13.491 1.00 98.69 181 LEU A O 1
ATOM 1475 N N . ASN A 1 182 ? 12.125 11.653 -14.882 1.00 97.81 182 ASN A N 1
ATOM 1476 C CA . ASN A 1 182 ? 12.069 13.120 -14.840 1.00 97.81 182 ASN A CA 1
ATOM 1477 C C . ASN A 1 182 ? 11.117 13.653 -13.752 1.00 97.81 182 ASN A C 1
ATOM 1479 O O . ASN A 1 182 ? 10.907 14.861 -13.656 1.00 97.81 182 ASN A O 1
ATOM 1483 N N . ASP A 1 183 ? 10.470 12.769 -12.991 1.00 97.81 183 ASP A N 1
ATOM 1484 C CA . ASP A 1 183 ? 9.481 13.133 -11.984 1.00 97.81 183 ASP A CA 1
ATOM 1485 C C . ASP A 1 183 ? 10.062 12.981 -10.579 1.00 97.81 183 ASP A C 1
ATOM 1487 O O . ASP A 1 183 ? 10.199 11.886 -10.038 1.00 97.81 183 ASP A O 1
ATOM 1491 N N . ASP A 1 184 ? 10.375 14.119 -9.977 1.00 94.38 184 ASP A N 1
ATOM 1492 C CA . ASP A 1 184 ? 11.044 14.227 -8.690 1.00 94.38 184 ASP A CA 1
ATOM 1493 C C . ASP A 1 184 ? 10.309 13.557 -7.512 1.00 94.38 184 ASP A C 1
ATOM 1495 O O . ASP A 1 184 ? 10.951 13.198 -6.520 1.00 94.38 184 ASP A O 1
ATOM 1499 N N . GLU A 1 185 ? 8.986 13.382 -7.596 1.00 95.62 185 GLU A N 1
ATOM 1500 C CA . GLU A 1 185 ? 8.191 12.742 -6.538 1.00 95.62 185 GLU A CA 1
ATOM 1501 C C . GLU A 1 185 ? 8.271 11.207 -6.594 1.00 95.62 185 GLU A C 1
ATOM 1503 O O . GLU A 1 185 ? 8.086 10.536 -5.572 1.00 95.62 185 GLU A O 1
ATOM 1508 N N . VAL A 1 186 ? 8.561 10.633 -7.769 1.00 98.25 186 VAL A N 1
ATOM 1509 C CA . VAL A 1 186 ? 8.533 9.175 -8.000 1.00 98.25 186 VAL A CA 1
ATOM 1510 C C . VAL A 1 186 ? 9.806 8.601 -8.617 1.00 98.25 186 VAL A C 1
ATOM 1512 O O . VAL A 1 186 ? 9.920 7.379 -8.729 1.00 98.25 186 VAL A O 1
ATOM 1515 N N . VAL A 1 187 ? 10.795 9.436 -8.938 1.00 98.50 187 VAL A N 1
ATOM 1516 C CA . VAL A 1 187 ? 12.061 9.046 -9.581 1.00 98.50 187 VAL A CA 1
ATOM 1517 C C . VAL A 1 187 ? 12.752 7.894 -8.852 1.00 98.50 187 VAL A C 1
ATOM 1519 O O . VAL A 1 187 ? 13.223 6.959 -9.491 1.00 98.50 187 VAL A O 1
ATOM 1522 N N . ALA A 1 188 ? 12.744 7.879 -7.514 1.00 98.31 188 ALA A N 1
ATOM 1523 C CA . ALA A 1 188 ? 13.332 6.785 -6.740 1.00 98.31 188 ALA A CA 1
ATOM 1524 C C . ALA A 1 188 ? 12.621 5.440 -6.995 1.00 98.31 188 ALA A C 1
ATOM 1526 O O . ALA A 1 188 ? 13.276 4.410 -7.144 1.00 98.31 188 ALA A O 1
ATOM 1527 N N . HIS A 1 189 ? 11.290 5.444 -7.107 1.00 98.62 189 HIS A N 1
ATOM 1528 C CA . HIS A 1 189 ? 10.500 4.240 -7.378 1.00 98.62 189 HIS A CA 1
ATOM 1529 C C . HIS A 1 189 ? 10.685 3.768 -8.825 1.00 98.62 189 HIS A C 1
ATOM 1531 O O . HIS A 1 189 ? 10.848 2.567 -9.054 1.00 98.62 189 HIS A O 1
ATOM 1537 N N . ALA A 1 190 ? 10.753 4.702 -9.779 1.00 98.81 190 ALA A N 1
ATOM 1538 C CA . ALA A 1 190 ? 11.055 4.407 -11.178 1.00 98.81 190 ALA A CA 1
ATOM 1539 C C . ALA A 1 190 ? 12.459 3.796 -11.341 1.00 98.81 190 ALA A C 1
ATOM 1541 O O . ALA A 1 190 ? 12.606 2.759 -11.986 1.00 98.81 190 ALA A O 1
ATOM 1542 N N . LEU A 1 191 ? 13.478 4.357 -10.678 1.00 98.88 191 LEU A N 1
ATOM 1543 C CA . LEU A 1 191 ? 14.843 3.814 -10.648 1.00 98.88 191 LEU A CA 1
ATOM 1544 C C . LEU A 1 191 ? 14.882 2.375 -10.124 1.00 98.88 191 LEU A C 1
ATOM 1546 O O . LEU A 1 191 ? 15.487 1.495 -10.742 1.00 98.88 191 LEU A O 1
ATOM 1550 N N . ILE A 1 192 ? 14.211 2.115 -8.998 1.00 98.62 192 ILE A N 1
ATOM 1551 C CA . ILE A 1 192 ? 14.144 0.771 -8.416 1.00 98.62 192 ILE A CA 1
ATOM 1552 C C . ILE A 1 192 ? 13.442 -0.199 -9.378 1.00 98.62 192 ILE A C 1
ATOM 1554 O O . ILE A 1 192 ? 13.914 -1.328 -9.552 1.00 98.62 192 ILE A O 1
ATOM 1558 N N . ALA A 1 193 ? 12.333 0.215 -9.998 1.00 98.62 193 ALA A N 1
ATOM 1559 C CA . ALA A 1 193 ? 11.589 -0.599 -10.954 1.00 98.62 193 ALA A CA 1
ATOM 1560 C C . ALA A 1 193 ? 12.441 -0.945 -12.188 1.00 98.62 193 ALA A C 1
ATOM 1562 O O . ALA A 1 193 ? 12.622 -2.129 -12.483 1.00 98.62 193 ALA A O 1
ATOM 1563 N N . LEU A 1 194 ? 13.050 0.059 -12.828 1.00 98.75 194 LEU A N 1
ATOM 1564 C CA . LEU A 1 194 ? 13.917 -0.093 -14.004 1.00 98.75 194 LEU A CA 1
ATOM 1565 C C . LEU A 1 194 ? 15.145 -0.963 -13.716 1.00 98.75 194 LEU A C 1
ATOM 1567 O O . LEU A 1 194 ? 15.496 -1.838 -14.509 1.00 98.75 194 LEU A O 1
ATOM 1571 N N . GLY A 1 195 ? 15.762 -0.791 -12.544 1.00 98.56 195 GLY A N 1
ATOM 1572 C CA . GLY A 1 195 ? 16.865 -1.640 -12.101 1.00 98.56 195 GLY A CA 1
ATOM 1573 C C . GLY A 1 195 ? 16.443 -3.093 -11.856 1.00 98.56 195 GLY A C 1
ATOM 1574 O O . GLY A 1 195 ? 17.223 -4.011 -12.108 1.00 98.56 195 GLY A O 1
ATOM 1575 N N . LYS A 1 196 ? 15.216 -3.336 -11.373 1.00 98.19 196 LYS A N 1
ATOM 1576 C CA . LYS A 1 196 ? 14.686 -4.696 -11.168 1.00 98.19 196 LYS A CA 1
ATOM 1577 C C . LYS A 1 196 ? 14.333 -5.401 -12.477 1.00 98.19 196 LYS A C 1
ATOM 1579 O O . LYS A 1 196 ? 14.561 -6.605 -12.550 1.00 98.19 196 LYS A O 1
ATOM 1584 N N . ILE A 1 197 ? 13.839 -4.680 -13.485 1.00 98.19 197 ILE A N 1
ATOM 1585 C CA . ILE A 1 197 ? 13.607 -5.243 -14.829 1.00 98.19 197 ILE A CA 1
ATOM 1586 C C . ILE A 1 197 ? 14.873 -5.263 -15.698 1.00 98.19 197 ILE A C 1
ATOM 1588 O O . ILE A 1 197 ? 14.837 -5.792 -16.801 1.00 98.19 197 ILE A O 1
ATOM 1592 N N . LYS A 1 198 ? 15.992 -4.718 -15.195 1.00 98.06 198 LYS A N 1
ATOM 1593 C CA . LYS A 1 198 ? 17.270 -4.584 -15.909 1.00 98.06 198 LYS A CA 1
ATOM 1594 C C . LYS A 1 198 ? 17.130 -3.876 -17.266 1.00 98.06 198 LYS A C 1
ATOM 1596 O O . LYS A 1 198 ? 17.685 -4.327 -18.266 1.00 98.06 198 LYS A O 1
ATOM 1601 N N . SER A 1 199 ? 16.397 -2.763 -17.287 1.00 98.38 199 SER A N 1
ATOM 1602 C CA . SER A 1 199 ? 16.157 -1.980 -18.504 1.00 98.38 199 SER A CA 1
ATOM 1603 C C . SER A 1 199 ? 17.468 -1.468 -19.110 1.00 98.38 199 SER A C 1
ATOM 1605 O O . SER A 1 199 ? 18.090 -0.547 -18.578 1.00 98.38 199 SER A O 1
ATOM 1607 N N . GLN A 1 200 ? 17.881 -2.044 -20.244 1.00 98.12 200 GLN A N 1
ATOM 1608 C CA . GLN A 1 200 ? 19.015 -1.517 -21.013 1.00 98.12 200 GLN A CA 1
ATOM 1609 C C . GLN A 1 200 ? 18.654 -0.183 -21.669 1.00 98.12 200 GLN A C 1
ATOM 1611 O O . GLN A 1 200 ? 19.494 0.710 -21.743 1.00 98.12 200 GLN A O 1
ATOM 1616 N N . LYS A 1 201 ? 17.383 -0.011 -22.060 1.00 98.31 201 LYS A N 1
ATOM 1617 C CA . LYS A 1 201 ? 16.864 1.227 -22.654 1.00 98.31 201 LYS A CA 1
ATOM 1618 C C . LYS A 1 201 ? 17.021 2.431 -21.717 1.00 98.31 201 LYS A C 1
ATOM 1620 O O . LYS A 1 201 ? 17.284 3.536 -22.175 1.00 98.31 201 LYS A O 1
ATOM 1625 N N . ALA A 1 202 ? 16.910 2.221 -20.404 1.00 98.31 202 ALA A N 1
ATOM 1626 C CA . ALA A 1 202 ? 17.059 3.273 -19.403 1.00 98.31 202 ALA A CA 1
ATOM 1627 C C . ALA A 1 202 ? 18.514 3.587 -19.012 1.00 98.31 202 ALA A C 1
ATOM 1629 O O . ALA A 1 202 ? 18.736 4.555 -18.283 1.00 98.31 202 ALA A O 1
ATOM 1630 N N . LYS A 1 203 ? 19.498 2.776 -19.433 1.00 98.44 203 LYS A N 1
ATOM 1631 C CA . LYS A 1 203 ? 20.864 2.780 -18.882 1.00 98.44 203 LYS A CA 1
ATOM 1632 C C . LYS A 1 203 ? 21.499 4.171 -18.864 1.00 98.44 203 LYS A C 1
ATOM 1634 O O . LYS A 1 203 ? 21.936 4.615 -17.805 1.00 98.44 203 LYS A O 1
ATOM 1639 N N . ASP A 1 204 ? 21.501 4.867 -19.996 1.00 98.12 204 ASP A N 1
ATOM 1640 C CA . ASP A 1 204 ? 22.176 6.165 -20.118 1.00 98.12 204 ASP A CA 1
ATOM 1641 C C . ASP A 1 204 ? 21.484 7.241 -19.275 1.00 98.12 204 ASP A C 1
ATOM 1643 O O . ASP A 1 204 ? 22.133 8.022 -18.581 1.00 98.12 204 ASP A O 1
ATOM 1647 N N . LYS A 1 205 ? 20.146 7.226 -19.239 1.00 98.19 205 LYS A N 1
ATOM 1648 C CA . LYS A 1 205 ? 19.375 8.153 -18.403 1.00 98.19 205 LYS A CA 1
ATOM 1649 C C . LYS A 1 205 ? 19.608 7.908 -16.912 1.00 98.19 205 LYS A C 1
ATOM 1651 O O . LYS A 1 205 ? 19.725 8.857 -16.143 1.00 98.19 205 LYS A O 1
ATOM 1656 N N . ILE A 1 206 ? 19.706 6.646 -16.494 1.00 98.62 206 ILE A N 1
ATOM 1657 C CA . ILE A 1 206 ? 20.029 6.294 -15.107 1.00 98.62 206 ILE A CA 1
ATOM 1658 C C . ILE A 1 206 ? 21.474 6.698 -14.767 1.00 98.62 206 ILE A C 1
ATOM 1660 O O . ILE A 1 206 ? 21.711 7.153 -13.650 1.00 98.62 206 ILE A O 1
ATOM 1664 N N . ALA A 1 207 ? 22.420 6.585 -15.707 1.00 98.50 207 ALA A N 1
ATOM 1665 C CA . ALA A 1 207 ? 23.805 7.030 -15.522 1.00 98.50 207 ALA A CA 1
ATOM 1666 C C . ALA A 1 207 ? 23.890 8.518 -15.176 1.00 98.50 207 ALA A C 1
ATOM 1668 O O . ALA A 1 207 ? 24.555 8.876 -14.215 1.00 98.50 207 ALA A O 1
ATOM 1669 N N . ILE A 1 208 ? 23.126 9.372 -15.857 1.00 98.25 208 ILE A N 1
ATOM 1670 C CA . ILE A 1 208 ? 23.061 10.807 -15.533 1.00 98.25 208 ILE A CA 1
ATOM 1671 C C . ILE A 1 208 ? 22.564 11.040 -14.092 1.00 98.25 208 ILE A C 1
ATOM 1673 O O . ILE A 1 208 ? 23.035 11.933 -13.389 1.00 98.25 208 ILE A O 1
ATOM 1677 N N . LEU A 1 209 ? 21.631 10.213 -13.610 1.00 98.38 209 LEU A N 1
ATOM 1678 C CA . LEU A 1 209 ? 21.044 10.359 -12.275 1.00 98.38 209 LEU A CA 1
ATOM 1679 C C . LEU A 1 209 ? 21.973 9.932 -11.126 1.00 98.38 209 LEU A C 1
ATOM 1681 O O . LEU A 1 209 ? 21.621 10.154 -9.962 1.00 98.38 209 LEU A O 1
ATOM 1685 N N . THR A 1 210 ? 23.159 9.371 -11.392 1.00 98.19 210 THR A N 1
ATOM 1686 C CA . THR A 1 210 ? 24.124 9.068 -10.318 1.00 98.19 210 THR A CA 1
ATOM 1687 C C . THR A 1 210 ? 24.718 10.312 -9.676 1.00 98.19 210 THR A C 1
ATOM 1689 O O . THR A 1 210 ? 25.151 10.222 -8.528 1.00 98.19 210 THR A O 1
ATOM 1692 N N . ASP A 1 211 ? 24.649 11.456 -10.361 1.00 97.38 211 ASP A N 1
ATOM 1693 C CA . ASP A 1 211 ? 25.139 12.759 -9.895 1.00 97.38 211 ASP A CA 1
ATOM 1694 C C . ASP A 1 211 ? 23.999 13.726 -9.520 1.00 97.38 211 ASP A C 1
ATOM 1696 O O . ASP A 1 211 ? 24.207 14.914 -9.287 1.00 97.38 211 ASP A O 1
ATOM 1700 N N . HIS A 1 212 ? 22.767 13.219 -9.410 1.00 97.88 212 HIS A N 1
ATOM 1701 C CA . HIS A 1 212 ? 21.583 14.005 -9.058 1.00 97.88 212 HIS A CA 1
ATOM 1702 C C . HIS A 1 212 ? 21.740 14.758 -7.713 1.00 97.88 212 HIS A C 1
ATOM 1704 O O . HIS A 1 212 ? 22.267 14.187 -6.759 1.00 97.88 212 HIS A O 1
ATOM 1710 N N . PRO A 1 213 ? 21.221 15.989 -7.529 1.00 96.44 213 PRO A N 1
ATOM 1711 C CA . PRO A 1 213 ? 21.389 16.750 -6.279 1.00 96.44 213 PRO A CA 1
ATOM 1712 C C . PRO A 1 213 ? 20.824 16.045 -5.034 1.00 96.44 213 PRO A C 1
ATOM 1714 O O . PRO A 1 213 ? 21.415 16.103 -3.952 1.00 96.44 213 PRO A O 1
ATOM 1717 N N . LYS A 1 214 ? 19.713 15.310 -5.174 1.00 97.06 214 LYS A N 1
ATOM 1718 C CA . LYS A 1 214 ? 19.103 14.540 -4.073 1.00 97.06 214 LYS A CA 1
ATOM 1719 C C . LYS A 1 214 ? 19.882 13.244 -3.772 1.00 97.06 214 LYS A C 1
ATOM 1721 O O . LYS A 1 214 ? 19.935 12.374 -4.646 1.00 97.06 214 LYS A O 1
ATOM 1726 N N . PRO A 1 215 ? 20.382 13.034 -2.534 1.00 97.75 215 PRO A N 1
ATOM 1727 C CA . PRO A 1 215 ? 21.154 11.838 -2.170 1.00 97.75 215 PRO A CA 1
ATOM 1728 C C . PRO A 1 215 ? 20.427 10.507 -2.398 1.00 97.75 215 PRO A C 1
ATOM 1730 O O . PRO A 1 215 ? 21.042 9.533 -2.829 1.00 97.75 215 PRO A O 1
ATOM 1733 N N . LEU A 1 216 ? 19.113 10.466 -2.144 1.00 96.75 216 LEU A N 1
ATOM 1734 C CA . LEU A 1 216 ? 18.298 9.267 -2.359 1.00 96.75 216 LEU A CA 1
ATOM 1735 C C . LEU A 1 216 ? 18.293 8.842 -3.835 1.00 96.75 216 LEU A C 1
ATOM 1737 O O . LEU A 1 216 ? 18.452 7.661 -4.132 1.00 96.75 216 LEU A O 1
ATOM 1741 N N . VAL A 1 217 ? 18.176 9.804 -4.753 1.00 98.31 217 VAL A N 1
ATOM 1742 C CA . VAL A 1 217 ? 18.149 9.546 -6.200 1.00 98.31 217 VAL A CA 1
ATOM 1743 C C . VAL A 1 217 ? 19.490 8.990 -6.669 1.00 98.31 217 VAL A C 1
ATOM 1745 O O . VAL A 1 217 ? 19.506 7.944 -7.313 1.00 98.31 217 VAL A O 1
ATOM 1748 N N . ARG A 1 218 ? 20.614 9.594 -6.249 1.00 98.31 218 ARG A N 1
ATOM 1749 C CA . ARG A 1 218 ? 21.961 9.074 -6.561 1.00 98.31 218 ARG A CA 1
ATOM 1750 C C . ARG A 1 218 ? 22.130 7.627 -6.115 1.00 98.31 218 ARG A C 1
ATOM 1752 O O . ARG A 1 218 ? 22.574 6.778 -6.886 1.00 98.31 218 ARG A O 1
ATOM 1759 N N . LYS A 1 219 ? 21.737 7.334 -4.869 1.00 98.50 219 LYS A N 1
ATOM 1760 C CA . LYS A 1 219 ? 21.841 5.995 -4.275 1.00 98.50 219 LYS A CA 1
ATOM 1761 C C . LYS A 1 219 ? 21.041 4.958 -5.065 1.00 98.50 219 LYS A C 1
ATOM 1763 O O . LYS A 1 219 ? 21.559 3.873 -5.335 1.00 98.50 219 LYS A O 1
ATOM 1768 N N . GLU A 1 220 ? 19.794 5.259 -5.425 1.00 98.56 220 GLU A N 1
ATOM 1769 C CA . GLU A 1 220 ? 18.965 4.322 -6.191 1.00 98.56 220 GLU A CA 1
ATOM 1770 C C . GLU A 1 220 ? 19.417 4.197 -7.656 1.00 98.56 220 GLU A C 1
ATOM 1772 O O . GLU A 1 220 ? 19.391 3.090 -8.195 1.00 98.56 220 GLU A O 1
ATOM 1777 N N . ALA A 1 221 ? 19.941 5.264 -8.270 1.00 98.69 221 ALA A N 1
ATOM 1778 C CA . ALA A 1 221 ? 20.504 5.224 -9.621 1.00 98.69 221 ALA A CA 1
ATOM 1779 C C . ALA A 1 221 ? 21.742 4.321 -9.702 1.00 98.69 221 ALA A C 1
ATOM 1781 O O . ALA A 1 221 ? 21.804 3.421 -10.541 1.00 98.69 221 ALA A O 1
ATOM 1782 N N . GLN A 1 222 ? 22.683 4.466 -8.763 1.00 98.69 222 GLN A N 1
ATOM 1783 C CA . GLN A 1 222 ? 23.873 3.610 -8.681 1.00 98.69 222 GLN A CA 1
ATOM 1784 C C . GLN A 1 222 ? 23.501 2.129 -8.491 1.00 98.69 222 GLN A C 1
ATOM 1786 O O . GLN A 1 222 ? 24.055 1.246 -9.153 1.00 98.69 222 GLN A O 1
ATOM 1791 N N . LYS A 1 223 ? 22.524 1.833 -7.619 1.00 98.56 223 LYS A N 1
ATOM 1792 C CA . LYS A 1 223 ? 22.007 0.466 -7.432 1.00 98.56 223 LYS A CA 1
ATOM 1793 C C . LYS A 1 223 ? 21.363 -0.087 -8.703 1.00 98.56 223 LYS A C 1
ATOM 1795 O O . LYS A 1 223 ? 21.563 -1.265 -9.007 1.00 98.56 223 LYS A O 1
ATOM 1800 N N . ALA A 1 224 ? 20.579 0.725 -9.411 1.00 98.56 224 ALA A N 1
ATOM 1801 C CA . ALA A 1 224 ? 19.921 0.324 -10.647 1.00 98.56 224 ALA A CA 1
ATOM 1802 C C . ALA A 1 224 ? 20.948 0.011 -11.746 1.00 98.56 224 ALA A C 1
ATOM 1804 O O . ALA A 1 224 ? 20.897 -1.078 -12.315 1.00 98.56 224 ALA A O 1
ATOM 1805 N N . LEU A 1 225 ? 21.951 0.871 -11.961 1.00 98.00 225 LEU A N 1
ATOM 1806 C CA . LEU A 1 225 ? 23.029 0.618 -12.932 1.00 98.00 225 LEU A CA 1
ATOM 1807 C C . LEU A 1 225 ? 23.804 -0.652 -12.622 1.00 98.00 225 LEU A C 1
ATOM 1809 O O . LEU A 1 225 ? 24.032 -1.466 -13.514 1.00 98.00 225 LEU A O 1
ATOM 1813 N N . LYS A 1 226 ? 24.148 -0.874 -11.348 1.00 98.19 226 LYS A N 1
ATOM 1814 C CA . LYS A 1 226 ? 24.830 -2.103 -10.927 1.00 98.19 226 LYS A CA 1
ATOM 1815 C C . LYS A 1 226 ? 24.031 -3.362 -11.286 1.00 98.19 226 LYS A C 1
ATOM 1817 O O . LYS A 1 226 ? 24.629 -4.395 -11.566 1.00 98.19 226 LYS A O 1
ATOM 1822 N N . LYS A 1 227 ? 22.694 -3.299 -11.270 1.00 97.75 227 LYS A N 1
ATOM 1823 C CA . LYS A 1 227 ? 21.819 -4.414 -11.680 1.00 97.75 227 LYS A CA 1
ATOM 1824 C C . LYS A 1 227 ? 21.711 -4.572 -13.199 1.00 97.75 227 LYS A C 1
ATOM 1826 O O . LYS A 1 227 ? 21.501 -5.694 -13.643 1.00 97.75 227 LYS A O 1
ATOM 1831 N N . ILE A 1 228 ? 21.810 -3.477 -13.954 1.00 96.44 228 ILE A N 1
ATOM 1832 C CA . ILE A 1 228 ? 21.694 -3.445 -15.423 1.00 96.44 228 ILE A CA 1
ATOM 1833 C C . ILE A 1 228 ? 22.990 -3.922 -16.093 1.00 96.44 228 ILE A C 1
ATOM 1835 O O . ILE A 1 228 ? 22.935 -4.592 -17.119 1.00 96.44 228 ILE A O 1
ATOM 1839 N N . ILE A 1 229 ? 24.148 -3.590 -15.517 1.00 92.19 229 ILE A N 1
ATOM 1840 C CA . ILE A 1 229 ? 25.471 -3.931 -16.070 1.00 92.19 229 ILE A CA 1
ATOM 1841 C C . ILE A 1 229 ? 25.897 -5.367 -15.701 1.00 92.19 229 ILE A C 1
ATOM 1843 O O . ILE A 1 229 ? 26.764 -5.931 -16.362 1.00 92.19 229 ILE A O 1
ATOM 1847 N N . LYS A 1 230 ? 25.293 -5.959 -14.660 1.00 81.25 230 LYS A N 1
ATOM 1848 C CA . LYS A 1 230 ? 25.550 -7.337 -14.211 1.00 81.25 230 LYS A CA 1
ATOM 1849 C C . LYS A 1 230 ? 24.606 -8.351 -14.856 1.00 81.25 230 LYS A C 1
ATOM 1851 O O . LYS A 1 230 ? 25.111 -9.409 -15.271 1.00 81.25 230 LYS A O 1
#

Solvent-accessible surface area (backbone atoms only — not comparable to full-atom values): 12604 Å² total; per-residue (Å²): 134,98,65,54,63,64,60,29,49,53,54,40,52,54,57,71,68,48,93,74,76,54,77,64,51,52,51,51,42,49,54,36,49,54,53,33,52,51,44,53,50,62,68,45,41,63,61,36,48,57,38,39,73,76,66,47,86,56,90,44,60,54,49,60,56,72,49,89,74,88,60,67,83,48,48,65,58,48,58,60,54,67,75,51,99,59,59,72,70,58,47,46,27,44,47,48,44,48,46,34,72,81,30,41,76,63,46,37,69,59,46,54,54,49,53,72,70,50,61,78,87,49,37,68,60,40,27,46,44,18,52,18,34,45,48,8,65,50,77,85,47,46,81,69,46,54,60,50,59,66,42,70,88,50,56,68,24,26,32,35,45,42,37,30,51,47,80,49,94,44,73,68,58,52,51,50,39,53,57,35,58,78,33,88,84,36,22,54,31,19,31,49,16,41,21,70,61,38,42,69,89,42,44,69,66,38,58,64,32,46,74,40,91,52,68,68,43,16,54,33,20,50,53,17,48,59,47,48,79,103

Sequence (230 aa):
MNLNIHELNEKFKELITKPFKSTEDLKLQEEIRIALEKSLSEEEAELVNDLNSIGIKINSVWDLVKTNERYPDAIPILLDHLQKDYHERNIEGIIRALAVKEAKGKATPYLITMYHQIPKDKDLLRWAIGNTIDMTITQDDVKSILPIVQDKTNRTSRQMFVFALRKIKSAEVEDVLINLLNDDEVVAHALIALGKIKSQKAKDKIAILTDHPKPLVRKEAQKALKKIIK